Protein AF-A0AAD0AKC7-F1 (afdb_monomer)

Structure (mmCIF, N/CA/C/O backbone):
data_AF-A0AAD0AKC7-F1
#
_entry.id   AF-A0AAD0AKC7-F1
#
loop_
_atom_site.group_PDB
_atom_site.id
_atom_site.type_symbol
_atom_site.label_atom_id
_atom_site.label_alt_id
_atom_site.label_comp_id
_atom_site.label_asym_id
_atom_site.label_entity_id
_atom_site.label_seq_id
_atom_site.pdbx_PDB_ins_code
_atom_site.Cartn_x
_atom_site.Cartn_y
_atom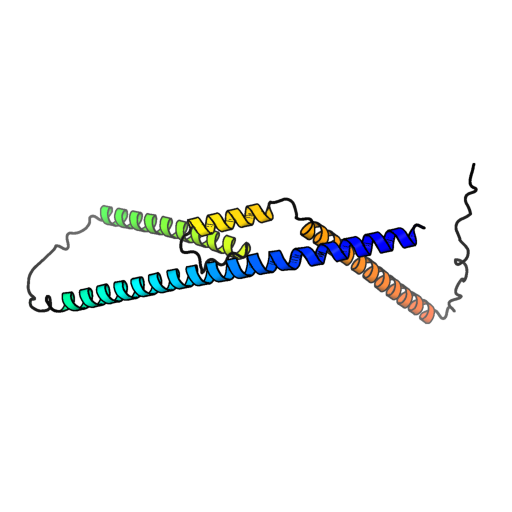_site.Cartn_z
_atom_site.occupancy
_atom_site.B_iso_or_equiv
_atom_site.auth_seq_id
_atom_site.auth_comp_id
_atom_site.auth_asym_id
_atom_site.auth_atom_id
_atom_site.pdbx_PDB_model_num
ATOM 1 N N . MET A 1 1 ? 22.760 -47.550 -2.625 1.00 59.31 1 MET A N 1
ATOM 2 C CA . MET A 1 1 ? 22.178 -47.334 -1.276 1.00 59.31 1 MET A CA 1
ATOM 3 C C . MET A 1 1 ? 21.522 -45.960 -1.074 1.00 59.31 1 MET A C 1
ATOM 5 O O . MET A 1 1 ? 20.453 -45.912 -0.486 1.00 59.31 1 MET A O 1
ATOM 9 N N . LYS A 1 2 ? 22.065 -44.848 -1.605 1.00 59.50 2 LYS A N 1
ATOM 10 C CA . LYS A 1 2 ? 21.498 -43.489 -1.407 1.00 59.50 2 LYS A CA 1
ATOM 11 C C . LYS A 1 2 ? 20.044 -43.293 -1.886 1.00 59.50 2 LYS A C 1
ATOM 13 O O . LYS A 1 2 ? 19.334 -42.472 -1.322 1.00 59.50 2 LYS A O 1
ATOM 18 N N . LYS A 1 3 ? 19.596 -44.032 -2.910 1.00 64.56 3 LYS A N 1
ATOM 19 C CA . LYS A 1 3 ? 18.218 -43.945 -3.434 1.00 64.56 3 LYS A CA 1
ATOM 20 C C . LYS A 1 3 ? 17.195 -44.611 -2.502 1.00 64.56 3 LYS A C 1
ATOM 22 O O . LYS A 1 3 ? 16.162 -44.014 -2.245 1.00 64.56 3 LYS A O 1
ATOM 27 N N . PHE A 1 4 ? 17.540 -45.761 -1.917 1.00 73.38 4 PHE A N 1
ATOM 28 C CA . PHE A 1 4 ? 16.682 -46.489 -0.974 1.00 73.38 4 PHE A CA 1
ATOM 29 C C . PHE A 1 4 ? 16.468 -45.731 0.341 1.00 73.38 4 PHE A C 1
ATOM 31 O O . PHE A 1 4 ? 15.348 -45.680 0.844 1.00 73.38 4 PHE A O 1
ATOM 38 N N . LEU A 1 5 ? 17.514 -45.073 0.853 1.00 76.50 5 LEU A N 1
ATOM 39 C CA . LEU A 1 5 ? 17.413 -44.276 2.077 1.00 76.50 5 LEU A CA 1
ATOM 40 C C . LEU A 1 5 ? 16.488 -43.061 1.899 1.00 76.50 5 LEU A C 1
ATOM 42 O O . LEU A 1 5 ? 15.712 -42.753 2.796 1.00 76.50 5 LEU A O 1
ATOM 46 N N . LYS A 1 6 ? 16.514 -42.412 0.724 1.00 70.88 6 LYS A N 1
ATOM 47 C CA . LYS A 1 6 ? 15.622 -41.284 0.407 1.00 70.88 6 LYS A CA 1
ATOM 48 C C . LYS A 1 6 ? 14.154 -41.705 0.349 1.00 70.88 6 LYS A C 1
ATOM 50 O O . LYS A 1 6 ? 13.310 -41.002 0.889 1.00 70.88 6 LYS A O 1
ATOM 55 N N . THR A 1 7 ? 13.853 -42.857 -0.247 1.00 79.19 7 THR A N 1
ATOM 56 C CA . THR A 1 7 ? 12.484 -43.400 -0.277 1.00 79.19 7 THR A CA 1
ATOM 57 C C . THR A 1 7 ? 11.967 -43.782 1.108 1.00 79.19 7 THR A C 1
ATOM 59 O O . THR A 1 7 ? 10.808 -43.519 1.397 1.00 79.19 7 THR A O 1
ATOM 62 N N . ILE A 1 8 ? 12.809 -44.337 1.988 1.00 81.62 8 ILE A N 1
ATOM 63 C CA . ILE A 1 8 ? 12.403 -44.688 3.361 1.00 81.62 8 ILE A CA 1
ATOM 64 C C . ILE A 1 8 ? 12.146 -43.429 4.197 1.00 81.62 8 ILE A C 1
ATOM 66 O O . ILE A 1 8 ? 11.151 -43.361 4.912 1.00 81.62 8 ILE A O 1
ATOM 70 N N . LEU A 1 9 ? 12.998 -42.407 4.067 1.00 77.50 9 LEU A N 1
ATOM 71 C CA . LEU A 1 9 ? 12.796 -41.121 4.741 1.00 77.50 9 LEU A CA 1
ATOM 72 C C . LEU A 1 9 ? 11.516 -40.422 4.268 1.00 77.50 9 LEU A C 1
ATOM 74 O O . LEU A 1 9 ? 10.784 -39.870 5.084 1.00 77.50 9 LEU A O 1
ATOM 78 N N . PHE A 1 10 ? 11.222 -40.494 2.968 1.00 76.50 10 PHE A N 1
ATOM 79 C CA . PHE A 1 10 ? 9.992 -39.948 2.402 1.00 76.50 10 PHE A CA 1
ATOM 80 C C . PHE A 1 10 ? 8.745 -40.690 2.902 1.00 76.50 10 PHE A C 1
ATOM 82 O O . PHE A 1 10 ? 7.768 -40.052 3.280 1.00 76.50 10 PHE A O 1
ATO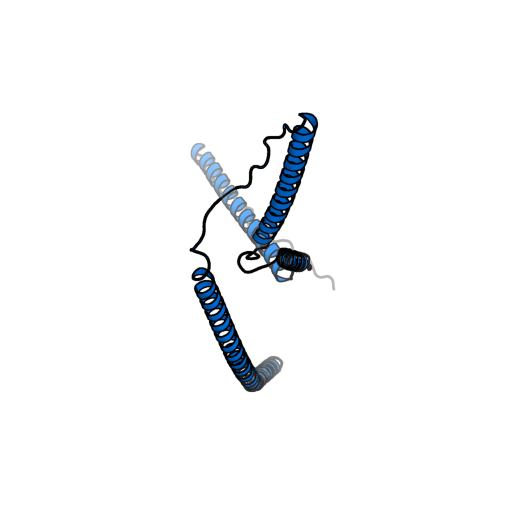M 89 N N . LEU A 1 11 ? 8.793 -42.025 2.991 1.00 78.00 11 LEU A N 1
ATOM 90 C CA . LEU A 1 11 ? 7.691 -42.819 3.544 1.00 78.00 11 LEU A CA 1
ATOM 91 C C . LEU A 1 11 ? 7.450 -42.511 5.030 1.00 78.00 11 LEU A C 1
ATOM 93 O O . LEU A 1 11 ? 6.304 -42.367 5.443 1.00 78.00 11 LEU A O 1
ATOM 97 N N . CYS A 1 12 ? 8.528 -42.361 5.808 1.00 71.06 12 CYS A N 1
ATOM 98 C CA . CYS A 1 12 ? 8.462 -42.033 7.232 1.00 71.06 12 CYS A CA 1
ATOM 99 C C . CYS A 1 12 ? 7.826 -40.649 7.463 1.00 71.06 12 CYS A C 1
ATOM 101 O O . CYS A 1 12 ? 6.945 -40.501 8.309 1.00 71.06 12 CYS A O 1
ATOM 103 N N . ALA A 1 13 ? 8.196 -39.658 6.644 1.00 71.88 13 ALA A N 1
ATOM 104 C CA . ALA A 1 13 ? 7.614 -38.318 6.695 1.00 71.88 13 ALA A CA 1
ATOM 105 C C . ALA A 1 13 ? 6.113 -38.308 6.350 1.00 71.88 13 ALA A C 1
ATOM 107 O O . ALA A 1 13 ? 5.344 -37.605 7.000 1.00 71.88 13 ALA A O 1
ATOM 108 N N . LEU A 1 14 ? 5.677 -39.117 5.378 1.00 64.06 14 LEU A N 1
ATOM 109 C CA . LEU A 1 14 ? 4.256 -39.235 5.034 1.00 64.06 14 LEU A CA 1
ATOM 110 C C . LEU A 1 14 ? 3.445 -39.934 6.135 1.00 64.06 14 LEU A C 1
ATOM 112 O O . LEU A 1 14 ? 2.332 -39.504 6.429 1.00 64.06 14 LEU A O 1
ATOM 116 N N . SER A 1 15 ? 4.004 -40.949 6.803 1.00 61.19 15 SER A N 1
ATOM 117 C CA . SER A 1 15 ? 3.334 -41.588 7.947 1.00 61.19 15 SER A CA 1
ATOM 118 C C . SER A 1 15 ? 3.181 -40.665 9.161 1.00 61.19 15 SER A C 1
ATOM 120 O O . SER A 1 15 ? 2.240 -40.835 9.931 1.00 61.19 15 SER A O 1
ATOM 122 N N . SER A 1 16 ? 4.048 -39.658 9.326 1.00 58.81 16 SER A N 1
ATOM 123 C CA . SER A 1 16 ? 3.916 -38.673 10.410 1.00 58.81 16 SER A CA 1
ATOM 124 C C . SER A 1 16 ? 2.786 -37.661 10.188 1.00 58.81 16 SER A C 1
ATOM 126 O O . SER A 1 16 ? 2.298 -37.094 11.160 1.00 58.81 16 SER A O 1
ATOM 128 N N . ILE A 1 17 ? 2.341 -37.443 8.944 1.00 58.78 17 ILE A N 1
ATOM 129 C CA . ILE A 1 17 ? 1.244 -36.507 8.634 1.00 58.78 17 ILE A CA 1
ATOM 130 C C . ILE A 1 17 ? -0.120 -37.117 9.003 1.00 58.78 17 ILE A C 1
ATOM 132 O O . ILE A 1 17 ? -0.981 -36.411 9.519 1.00 58.78 17 ILE A O 1
ATOM 136 N N . ALA A 1 18 ? -0.288 -38.435 8.851 1.00 55.06 18 ALA A N 1
ATOM 137 C CA . ALA A 1 18 ? -1.539 -39.133 9.169 1.00 55.06 18 ALA A CA 1
ATOM 138 C C . ALA A 1 18 ? -1.893 -39.143 10.673 1.00 55.06 18 ALA A C 1
ATOM 140 O O . ALA A 1 18 ? -3.051 -39.328 11.029 1.00 55.06 18 ALA A O 1
ATOM 141 N N . TYR A 1 19 ? -0.925 -38.917 11.571 1.00 50.91 19 TYR A N 1
ATOM 142 C CA . TYR A 1 19 ? -1.172 -38.871 13.022 1.00 50.91 19 TYR A CA 1
ATOM 143 C C . TYR A 1 19 ? -1.601 -37.476 13.526 1.00 50.91 19 TYR A C 1
ATOM 145 O O . TYR A 1 19 ? -1.949 -37.318 14.692 1.00 50.91 19 TYR A O 1
ATOM 153 N N . ALA A 1 20 ? -1.593 -36.453 12.663 1.00 54.28 20 ALA A N 1
ATOM 154 C CA . ALA A 1 20 ? -2.005 -35.089 13.014 1.00 54.28 20 ALA A CA 1
ATOM 155 C C . ALA A 1 20 ? -3.474 -34.774 12.655 1.00 54.28 20 ALA A C 1
ATOM 157 O O . ALA A 1 20 ? -3.990 -33.725 13.042 1.00 54.28 20 ALA A O 1
ATOM 158 N N . GLU A 1 21 ? -4.154 -35.658 11.918 1.00 50.78 21 GLU A N 1
ATOM 159 C CA . GLU A 1 21 ? -5.514 -35.420 11.413 1.00 50.78 21 GLU A CA 1
ATOM 160 C C . GLU A 1 21 ? -6.598 -35.603 12.494 1.00 50.78 21 GLU A C 1
ATOM 162 O O . GLU A 1 21 ? -7.555 -34.825 12.538 1.00 50.78 21 GLU A O 1
ATOM 167 N N . ASP A 1 22 ? -6.424 -36.548 13.426 1.00 54.56 22 ASP A N 1
ATOM 168 C CA . ASP A 1 22 ? -7.398 -36.794 14.504 1.00 54.56 22 ASP A CA 1
ATOM 169 C C . ASP A 1 22 ? -7.444 -35.652 15.536 1.00 54.56 22 ASP A C 1
ATOM 171 O O . ASP A 1 22 ? -8.524 -35.206 15.944 1.00 54.56 22 ASP A O 1
ATOM 175 N N . ASP A 1 23 ? -6.284 -35.104 15.906 1.00 60.91 23 ASP A N 1
ATOM 176 C CA . ASP A 1 23 ? -6.195 -33.983 16.852 1.00 60.91 23 ASP A CA 1
ATOM 177 C C . ASP A 1 23 ? -6.760 -32.684 16.243 1.00 60.91 23 ASP A C 1
ATOM 179 O O . ASP A 1 23 ? -7.403 -31.877 16.926 1.00 60.91 23 ASP A O 1
ATOM 183 N N . ALA A 1 24 ? -6.614 -32.503 14.926 1.00 62.66 24 ALA A N 1
ATOM 184 C CA . ALA A 1 24 ? -7.174 -31.360 14.210 1.00 62.66 24 ALA A CA 1
ATOM 185 C C . ALA A 1 24 ? -8.713 -31.365 14.217 1.00 62.66 24 ALA A C 1
ATOM 187 O O . ALA A 1 24 ? -9.338 -30.317 14.423 1.00 62.66 24 ALA A O 1
ATOM 188 N N . MET A 1 25 ? -9.344 -32.534 14.054 1.00 71.44 25 MET A N 1
ATOM 189 C CA . MET A 1 25 ? -10.805 -32.658 14.095 1.00 71.44 25 MET A CA 1
ATOM 190 C C . MET A 1 25 ? -11.383 -32.404 15.494 1.00 71.44 25 MET A C 1
ATOM 192 O O . MET A 1 25 ? -12.430 -31.758 15.622 1.00 71.44 25 MET A O 1
ATOM 196 N N . ALA A 1 26 ? -10.695 -32.840 16.553 1.00 74.44 26 ALA A N 1
ATOM 197 C CA . ALA A 1 26 ? -11.105 -32.575 17.932 1.00 74.44 26 ALA A CA 1
ATOM 198 C C . ALA A 1 26 ? -11.084 -31.069 18.264 1.00 74.44 26 ALA A C 1
ATOM 200 O O . ALA A 1 26 ? -12.025 -30.543 18.872 1.00 74.44 26 ALA A O 1
ATOM 201 N N . ILE A 1 27 ? -10.058 -30.348 17.801 1.00 72.75 27 ILE A N 1
ATOM 202 C CA . ILE A 1 27 ? -9.941 -28.892 17.970 1.00 72.75 27 ILE A CA 1
ATOM 203 C C . ILE A 1 27 ? -11.053 -28.158 17.204 1.00 72.75 27 ILE A C 1
ATOM 205 O O . ILE A 1 27 ? -11.678 -27.241 17.747 1.00 72.75 27 ILE A O 1
ATOM 209 N N . LEU A 1 28 ? -11.356 -28.585 15.975 1.00 72.00 28 LEU A N 1
ATOM 210 C CA . LEU A 1 28 ? -12.419 -28.010 15.143 1.00 72.00 28 LEU A CA 1
ATOM 211 C C . LEU A 1 28 ? -13.807 -28.174 15.774 1.00 72.00 28 LEU A C 1
ATOM 213 O O . LEU A 1 28 ? -14.578 -27.213 15.837 1.00 72.00 28 LEU A O 1
ATOM 217 N N . ASN A 1 29 ? -14.112 -29.362 16.298 1.00 81.19 29 ASN A N 1
ATOM 218 C CA . ASN A 1 29 ? -15.381 -29.623 16.979 1.00 81.19 29 ASN A CA 1
ATOM 219 C C . ASN A 1 29 ? -15.519 -28.811 18.274 1.00 81.19 29 ASN A C 1
ATOM 221 O O . ASN A 1 29 ? -16.583 -28.248 18.541 1.00 81.19 29 ASN A O 1
ATOM 225 N N . LYS A 1 30 ? -14.433 -28.655 19.042 1.00 87.12 30 LYS A N 1
ATOM 226 C CA . LYS A 1 30 ? -14.415 -27.793 20.231 1.00 87.12 30 LYS A CA 1
ATOM 227 C C . LYS A 1 30 ? -14.666 -26.324 19.877 1.00 87.12 30 LYS A C 1
ATOM 229 O O . LYS A 1 30 ? -15.454 -25.662 20.551 1.00 87.12 30 LYS A O 1
ATOM 234 N N . LYS A 1 31 ? -14.073 -25.831 18.785 1.00 84.69 31 LYS A N 1
ATOM 235 C CA . LYS A 1 31 ? -14.301 -24.464 18.294 1.00 84.69 31 LYS A CA 1
ATOM 236 C C . LYS A 1 31 ? -15.734 -24.240 17.822 1.00 84.69 31 LYS A C 1
ATOM 238 O O . LYS A 1 31 ? -16.313 -23.213 18.156 1.00 84.69 31 LYS A O 1
ATOM 243 N N . ARG A 1 32 ? -16.345 -25.208 17.133 1.00 86.38 32 ARG A N 1
ATOM 244 C CA . ARG A 1 32 ? -17.770 -25.140 16.758 1.00 86.38 32 ARG A CA 1
ATOM 245 C C . ARG A 1 32 ? -18.683 -25.059 17.984 1.00 86.38 32 ARG A C 1
ATOM 247 O O . ARG A 1 32 ? -19.576 -24.220 18.012 1.00 86.38 32 ARG A O 1
ATOM 254 N N . ALA A 1 33 ? -18.413 -25.852 19.022 1.00 87.44 33 ALA A N 1
ATOM 255 C CA . ALA A 1 33 ? -19.180 -25.811 20.268 1.00 87.44 33 ALA A CA 1
ATOM 256 C C . ALA A 1 33 ? -19.008 -24.487 21.042 1.00 87.44 33 ALA A C 1
ATOM 258 O O . ALA A 1 33 ? -19.955 -24.001 21.661 1.00 87.44 33 ALA A O 1
ATOM 259 N N . GLU A 1 34 ? -17.812 -23.890 21.017 1.00 84.62 34 GLU A N 1
ATOM 260 C CA . GLU A 1 34 ? -17.558 -22.557 21.585 1.00 84.62 34 GLU A CA 1
ATOM 261 C C . GLU A 1 34 ? -18.309 -21.461 20.810 1.00 84.62 34 GLU A C 1
ATOM 263 O O . GLU A 1 34 ? -18.926 -20.593 21.429 1.00 84.62 34 GLU A O 1
ATOM 268 N N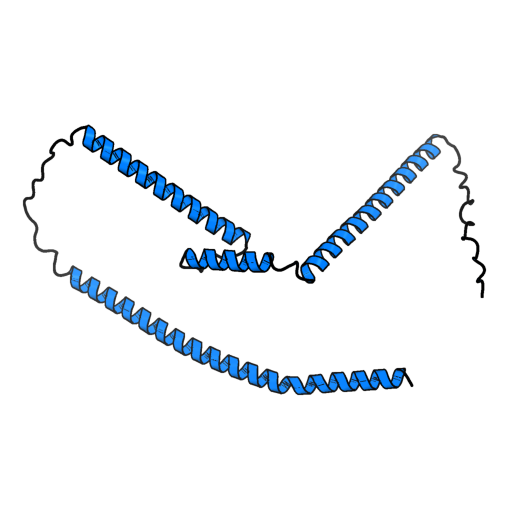 . ILE A 1 35 ? -18.322 -21.535 19.475 1.00 80.38 35 ILE A N 1
ATOM 269 C CA . ILE A 1 35 ? -19.038 -20.590 18.605 1.00 80.38 35 ILE A CA 1
ATOM 270 C C . ILE A 1 35 ? -20.552 -20.686 18.823 1.00 80.38 35 ILE A C 1
ATOM 272 O O . ILE A 1 35 ? -21.189 -19.664 19.055 1.00 80.38 35 ILE A O 1
ATOM 276 N N . GLU A 1 36 ? -21.127 -21.890 18.858 1.00 84.94 36 GLU A N 1
ATOM 277 C CA . GLU A 1 36 ? -22.567 -22.072 19.091 1.00 84.94 36 GLU A CA 1
ATOM 278 C C . GLU A 1 36 ? -22.996 -21.539 20.471 1.00 84.94 36 GLU A C 1
ATOM 280 O O . GLU A 1 36 ? -24.056 -20.924 20.624 1.00 84.94 36 GLU A O 1
ATOM 285 N N . LYS A 1 37 ? -22.155 -21.723 21.499 1.00 85.94 37 LYS A N 1
ATOM 286 C CA . LYS A 1 37 ? -22.393 -21.146 22.831 1.00 85.94 37 LYS A CA 1
ATOM 287 C C . LYS A 1 37 ? -22.311 -19.619 22.816 1.00 85.94 37 LYS A C 1
ATOM 289 O O . LYS A 1 37 ? -23.142 -18.970 23.454 1.00 85.94 37 LYS A O 1
ATOM 294 N N . ALA A 1 38 ? -21.355 -19.046 22.086 1.00 78.56 38 ALA A N 1
ATOM 295 C CA . ALA A 1 38 ? -21.214 -17.601 21.944 1.00 78.56 38 ALA A CA 1
ATOM 296 C C . ALA A 1 38 ? -22.385 -16.980 21.161 1.00 78.56 38 ALA A C 1
ATOM 298 O O . ALA A 1 38 ? -22.901 -15.939 21.562 1.00 78.56 38 ALA A O 1
ATOM 299 N N . GLU A 1 39 ? -22.867 -17.634 20.104 1.00 81.00 39 GLU A N 1
ATOM 300 C CA . GLU A 1 39 ? -24.042 -17.190 19.347 1.00 81.00 39 GLU A CA 1
ATOM 301 C C . GLU A 1 39 ? -25.322 -17.273 20.177 1.00 81.00 39 GLU A C 1
ATOM 303 O O . GLU A 1 39 ? -26.099 -16.320 20.203 1.00 81.00 39 GLU A O 1
ATOM 308 N N . LYS A 1 40 ? -25.514 -18.350 20.950 1.00 82.94 40 LYS A N 1
ATOM 309 C CA . LYS A 1 40 ? -26.640 -18.452 21.892 1.00 82.94 40 LYS A CA 1
ATOM 310 C C . LYS A 1 40 ? -26.600 -17.364 22.969 1.00 82.94 40 LYS A C 1
ATOM 312 O O . LYS A 1 40 ? -27.658 -16.888 23.376 1.00 82.94 40 LYS A O 1
ATOM 317 N N . ALA A 1 41 ? -25.416 -16.949 23.424 1.00 80.00 41 ALA A N 1
ATOM 318 C CA . ALA A 1 41 ? -25.272 -15.835 24.362 1.00 80.00 41 ALA A CA 1
ATOM 319 C C . ALA A 1 41 ? -25.576 -14.481 23.696 1.00 80.00 41 ALA A C 1
ATOM 321 O O . ALA A 1 41 ? -26.351 -13.695 24.240 1.00 80.00 41 ALA A O 1
ATOM 322 N N . LYS A 1 42 ? -25.055 -14.240 22.487 1.00 78.44 42 LYS A N 1
ATOM 323 C CA . LYS A 1 42 ? -25.346 -13.024 21.711 1.00 78.44 42 LYS A CA 1
ATOM 324 C C . LYS A 1 42 ? -26.830 -12.898 21.360 1.00 78.44 42 LYS A C 1
ATOM 326 O O . LYS A 1 42 ? -27.391 -11.819 21.502 1.00 78.44 42 LYS A O 1
ATOM 331 N N . ALA A 1 43 ? -27.492 -13.994 20.992 1.00 83.44 43 ALA A N 1
ATOM 332 C CA . ALA A 1 43 ? -28.924 -14.007 20.698 1.00 83.44 43 ALA A CA 1
ATOM 333 C C . ALA A 1 43 ? -29.787 -13.697 21.933 1.00 83.44 43 ALA A C 1
ATOM 335 O O . ALA A 1 43 ? -30.835 -13.066 21.807 1.00 83.44 43 ALA A O 1
ATOM 336 N N . LYS A 1 44 ? -29.358 -14.111 23.134 1.00 80.75 44 LYS A N 1
ATOM 337 C CA . LYS A 1 44 ? -30.037 -13.745 24.388 1.00 80.75 44 LYS A CA 1
ATOM 338 C C . LYS A 1 44 ? -29.866 -12.261 24.714 1.00 80.75 44 LYS A C 1
ATOM 340 O O . LYS A 1 44 ? -30.848 -11.618 25.060 1.00 80.75 44 LYS A O 1
ATOM 345 N N . LEU A 1 45 ? -28.662 -11.715 24.534 1.00 74.19 45 LEU A N 1
ATOM 346 C CA . LEU A 1 45 ? -28.392 -10.290 24.754 1.00 74.19 45 LEU A CA 1
ATOM 347 C C . LEU A 1 45 ? -29.125 -9.393 23.747 1.00 74.19 45 LEU A C 1
ATOM 349 O O . LEU A 1 45 ? -29.650 -8.356 24.132 1.00 74.19 45 LEU A O 1
ATOM 353 N N . ALA A 1 46 ? -29.224 -9.812 22.482 1.00 77.44 46 ALA A N 1
ATOM 354 C CA . ALA A 1 46 ? -29.989 -9.091 21.467 1.00 77.44 46 ALA A CA 1
ATOM 355 C C . ALA A 1 46 ? -31.491 -9.050 21.801 1.00 77.44 46 ALA A C 1
ATOM 357 O O . ALA A 1 46 ? -32.104 -7.990 21.721 1.00 77.44 46 ALA A O 1
ATOM 358 N N . LYS A 1 47 ? -32.066 -10.173 22.257 1.00 80.00 47 LYS A N 1
ATOM 359 C CA . LYS A 1 47 ? -33.466 -10.222 22.711 1.00 80.00 47 LYS A CA 1
ATOM 360 C C . LYS A 1 47 ? -33.717 -9.352 23.943 1.00 80.00 47 LYS A C 1
ATOM 362 O O . LYS A 1 47 ? -34.754 -8.706 24.025 1.00 80.00 47 LYS A O 1
ATOM 367 N N . GLU A 1 48 ? -32.775 -9.308 24.884 1.00 77.75 48 GLU A N 1
ATOM 368 C CA . GLU A 1 48 ? -32.891 -8.452 26.071 1.00 77.75 48 GLU A CA 1
ATOM 369 C C . GLU A 1 48 ? -32.772 -6.957 25.718 1.00 77.75 48 GLU A C 1
ATOM 371 O O . GLU A 1 48 ? -33.480 -6.130 26.293 1.00 77.75 48 GLU A O 1
ATOM 376 N N . ALA A 1 49 ? -31.922 -6.604 24.749 1.00 75.56 49 ALA A N 1
ATOM 377 C CA . ALA A 1 49 ? -31.797 -5.235 24.248 1.00 75.56 49 ALA A CA 1
ATOM 378 C C . ALA A 1 49 ? -33.057 -4.775 23.494 1.00 75.56 49 ALA A C 1
ATOM 380 O O . ALA A 1 49 ? -33.522 -3.657 23.704 1.00 75.56 49 ALA A O 1
ATOM 381 N N . GLU A 1 50 ? -33.649 -5.645 22.673 1.00 78.38 50 GLU A N 1
ATOM 382 C CA . GLU A 1 50 ? -34.907 -5.371 21.968 1.00 78.38 50 GLU A CA 1
ATOM 383 C C . GLU A 1 50 ? -36.086 -5.213 22.945 1.00 78.38 50 GLU A C 1
ATOM 385 O O . GLU A 1 50 ? -36.909 -4.309 22.794 1.00 78.38 50 GLU A O 1
ATOM 390 N N . GLU A 1 51 ? -36.149 -6.036 23.998 1.00 76.06 51 GLU A N 1
ATOM 391 C CA . GLU A 1 51 ? -37.185 -5.921 25.029 1.00 76.06 51 GLU A CA 1
ATOM 392 C C . GLU A 1 51 ? -37.042 -4.633 25.858 1.00 76.06 51 GLU A C 1
ATOM 394 O O . GLU A 1 51 ? -38.052 -4.004 26.179 1.00 76.06 51 GLU A O 1
ATOM 399 N N . LYS A 1 52 ? -35.811 -4.201 26.174 1.00 75.06 52 LYS A N 1
ATOM 400 C CA . LYS A 1 52 ? -35.559 -2.913 26.848 1.00 75.06 52 LYS A CA 1
ATOM 401 C C . LYS A 1 52 ? -35.943 -1.728 25.965 1.00 75.06 52 LYS A C 1
ATOM 403 O O . LYS A 1 52 ? -36.702 -0.879 26.418 1.00 75.06 52 LYS A O 1
ATOM 408 N N . ALA A 1 53 ? -35.547 -1.739 24.692 1.00 72.00 53 ALA A N 1
ATOM 409 C CA . ALA A 1 53 ? -35.929 -0.697 23.740 1.00 72.00 53 ALA A CA 1
ATOM 410 C C . ALA A 1 53 ? -37.457 -0.604 23.561 1.00 72.00 53 ALA A C 1
ATOM 412 O O . ALA A 1 53 ? -38.017 0.487 23.459 1.00 72.00 53 ALA A O 1
ATOM 413 N N . ARG A 1 54 ? -38.163 -1.743 23.580 1.00 74.38 54 ARG A N 1
ATOM 414 C CA . ARG A 1 54 ? -39.630 -1.768 23.500 1.00 74.38 54 ARG A CA 1
ATOM 415 C C . ARG A 1 54 ? -40.308 -1.239 24.770 1.00 74.38 54 ARG A C 1
ATOM 417 O O . ARG A 1 54 ? -41.327 -0.563 24.656 1.00 74.38 54 ARG A O 1
ATOM 424 N N . LYS A 1 55 ? -39.763 -1.521 25.959 1.00 73.94 55 LYS A N 1
ATOM 425 C CA . LYS A 1 55 ? -40.282 -0.991 27.237 1.00 73.94 55 LYS A CA 1
ATOM 426 C C . LYS A 1 55 ? -40.073 0.520 27.354 1.00 73.94 55 LYS A C 1
ATOM 428 O O . LYS A 1 55 ? -40.996 1.217 27.759 1.00 73.94 55 LYS A O 1
ATOM 433 N N . GLU A 1 56 ? -38.920 1.022 26.921 1.00 66.12 56 GLU A N 1
ATOM 434 C CA . GLU A 1 56 ? -38.620 2.461 26.890 1.00 66.12 56 GLU A CA 1
ATOM 435 C C . GLU A 1 56 ? -39.523 3.212 25.894 1.00 66.12 56 GLU A C 1
ATOM 437 O O . GLU A 1 56 ? -40.017 4.298 26.198 1.00 66.12 56 GLU A O 1
ATOM 442 N N . ALA A 1 57 ? -39.834 2.608 24.741 1.00 66.44 57 ALA A N 1
ATOM 443 C CA . ALA A 1 57 ? -40.785 3.177 23.784 1.00 66.44 57 ALA A CA 1
ATOM 444 C C . ALA A 1 57 ? -42.239 3.202 24.308 1.00 66.44 57 ALA A C 1
ATOM 446 O O . ALA A 1 57 ? -42.987 4.131 24.005 1.00 66.44 57 ALA A O 1
ATOM 447 N N . GLU A 1 58 ? -42.657 2.216 25.113 1.00 66.31 58 GLU A N 1
ATOM 448 C CA . GLU A 1 58 ? -43.992 2.207 25.735 1.00 66.31 58 GLU A CA 1
ATOM 449 C C . GLU A 1 58 ? -44.114 3.242 26.873 1.00 66.31 58 GLU A C 1
ATOM 451 O O . GLU A 1 58 ? -45.168 3.860 27.044 1.00 66.31 58 GLU A O 1
ATOM 456 N N . GLU A 1 59 ? -43.039 3.480 27.630 1.00 56.75 59 GLU A N 1
ATOM 457 C CA . GLU A 1 59 ? -42.999 4.481 28.705 1.00 56.75 59 GLU A CA 1
ATOM 458 C C . GLU A 1 59 ? -43.063 5.919 28.162 1.00 56.75 59 GLU A C 1
ATOM 460 O O . GLU A 1 59 ? -43.796 6.758 28.698 1.00 56.75 59 GLU A O 1
ATOM 465 N N . GLN A 1 60 ? -42.396 6.179 27.033 1.00 56.91 60 GLN A N 1
ATOM 466 C CA . GLN A 1 60 ? -42.492 7.456 26.316 1.00 56.91 60 GLN A CA 1
ATOM 467 C C . GLN A 1 60 ? -43.884 7.689 25.701 1.00 56.91 60 GLN A C 1
ATOM 469 O O . GLN A 1 60 ? -44.343 8.826 25.611 1.00 56.91 60 GLN A O 1
ATOM 474 N N . ALA A 1 61 ? -44.609 6.623 25.341 1.00 57.16 61 ALA A N 1
ATOM 475 C CA . ALA A 1 61 ? -45.981 6.731 24.841 1.00 57.16 61 ALA A CA 1
ATOM 476 C C . ALA A 1 61 ? -47.016 7.001 25.955 1.00 57.16 61 ALA A C 1
ATOM 478 O O . ALA A 1 61 ? -48.044 7.627 25.697 1.00 57.16 61 ALA A O 1
ATOM 479 N N . LYS A 1 62 ? -46.761 6.576 27.202 1.00 56.97 62 LYS A N 1
ATOM 480 C CA . LYS A 1 62 ? -47.644 6.865 28.354 1.00 56.97 62 LYS A CA 1
ATOM 481 C C . LYS A 1 62 ? -47.438 8.259 28.950 1.00 56.97 62 LYS A C 1
ATOM 483 O O . LYS A 1 62 ? -48.376 8.806 29.524 1.00 56.97 62 LYS A O 1
ATOM 488 N N . SER A 1 63 ? -46.257 8.852 28.789 1.00 54.12 63 SER A N 1
ATOM 489 C CA . SER A 1 63 ? -45.946 10.200 29.290 1.00 54.12 63 SER A CA 1
ATOM 490 C C . SER A 1 63 ? -46.478 11.330 28.391 1.00 54.12 63 SER A C 1
ATOM 492 O O . SER A 1 63 ? -46.693 12.432 28.882 1.00 54.12 63 SER A O 1
ATOM 494 N N . GLN A 1 64 ? -46.824 11.057 27.126 1.00 45.34 64 GLN A N 1
ATOM 495 C CA . GLN A 1 64 ? -47.449 12.038 26.217 1.00 45.34 64 GLN A CA 1
ATOM 496 C C . GLN A 1 64 ? -48.981 12.197 26.348 1.00 45.34 64 GLN A C 1
ATOM 498 O O . GLN A 1 64 ? -49.562 13.004 25.629 1.00 45.34 64 GLN A O 1
ATOM 503 N N . VAL A 1 65 ? -49.663 11.485 27.257 1.00 35.59 65 VAL A N 1
ATOM 504 C CA . VAL A 1 65 ? -51.136 11.595 27.423 1.00 35.59 65 VAL A CA 1
ATOM 505 C C . VAL A 1 65 ? -51.554 12.515 28.587 1.00 35.59 65 VAL A C 1
ATOM 507 O O . VAL A 1 65 ? -52.732 12.833 28.716 1.00 35.59 65 VAL A O 1
ATOM 510 N N . VAL A 1 66 ? -50.622 13.005 29.415 1.00 39.34 66 VAL A N 1
ATOM 511 C CA . VAL A 1 66 ? -50.963 13.830 30.600 1.00 39.34 66 VAL A CA 1
ATOM 512 C C . VAL A 1 66 ? -50.791 15.344 30.379 1.00 39.34 66 VAL A C 1
ATOM 514 O O . VAL A 1 66 ? -51.346 16.126 31.141 1.00 39.34 66 VAL A O 1
ATOM 517 N N . GLU A 1 67 ? -50.132 15.793 29.308 1.00 38.25 67 GLU A N 1
ATOM 518 C CA . GLU A 1 67 ? -49.756 17.211 29.134 1.00 38.25 67 GLU A CA 1
ATOM 519 C C . GLU A 1 67 ? -50.335 17.845 27.850 1.00 38.25 67 GLU A C 1
ATOM 521 O O . GLU A 1 67 ? -49.623 18.443 27.052 1.00 38.25 67 GLU A O 1
ATOM 526 N N . VAL A 1 68 ? -51.641 17.687 27.593 1.00 38.59 68 VAL A N 1
ATOM 527 C CA . VAL A 1 68 ? -52.346 18.398 26.489 1.00 38.59 68 VAL A CA 1
ATOM 528 C C . VAL A 1 68 ? -53.557 19.198 26.997 1.00 38.59 68 VAL A C 1
ATOM 530 O O . VAL A 1 68 ? -54.442 19.581 26.237 1.00 38.59 68 VAL A O 1
ATOM 533 N N . VAL A 1 69 ? -53.613 19.513 28.291 1.00 40.66 69 VAL A N 1
ATOM 534 C CA . VAL A 1 69 ? -54.635 20.419 28.834 1.00 40.66 69 VAL A CA 1
ATOM 535 C C . VAL A 1 69 ? -53.970 21.433 29.751 1.00 40.66 69 VAL A C 1
ATOM 537 O O . VAL A 1 69 ? -53.838 21.185 30.937 1.00 40.66 69 VAL A O 1
ATOM 540 N N . GLU A 1 70 ? -53.505 22.531 29.154 1.00 29.53 70 GLU A N 1
ATOM 541 C CA . GLU A 1 70 ? -53.622 23.922 29.634 1.00 29.53 70 GLU A CA 1
ATOM 542 C C . GLU A 1 70 ? -52.520 24.794 29.013 1.00 29.53 70 GLU A C 1
ATOM 544 O O . GLU A 1 70 ? -51.390 24.870 29.480 1.00 29.53 70 GLU A O 1
ATOM 549 N N . ALA A 1 71 ? -52.878 25.519 27.956 1.00 37.69 71 ALA A N 1
ATOM 550 C CA . ALA A 1 71 ? -52.499 26.930 27.877 1.00 37.69 71 ALA A CA 1
ATOM 551 C C . ALA A 1 71 ? -53.550 27.717 28.698 1.00 37.69 71 ALA A C 1
ATOM 553 O O . ALA A 1 71 ? -54.674 27.208 28.778 1.00 37.69 71 ALA A O 1
ATOM 554 N N . PRO A 1 72 ? -53.307 28.947 29.216 1.00 44.62 72 PRO A N 1
ATOM 555 C CA . PRO A 1 72 ? -52.375 29.946 28.673 1.00 44.62 72 PRO A CA 1
ATOM 556 C C . PRO A 1 72 ? -51.685 30.893 29.703 1.00 44.62 72 PRO A C 1
ATOM 558 O O . PRO A 1 72 ? -51.979 30.885 30.891 1.00 44.62 72 PRO A O 1
ATOM 561 N N . ALA A 1 73 ? -50.871 31.806 29.153 1.00 33.59 73 ALA A N 1
ATOM 562 C CA . ALA A 1 73 ? -50.592 33.181 29.608 1.00 33.59 73 ALA A CA 1
ATOM 563 C C . ALA A 1 73 ? -49.232 33.506 30.272 1.00 33.59 73 ALA A C 1
ATOM 565 O O . ALA A 1 73 ? -48.815 32.921 31.261 1.00 33.59 73 ALA A O 1
ATOM 566 N N . GLU A 1 74 ? -48.633 34.559 29.696 1.00 39.69 74 GLU A N 1
ATOM 567 C CA . GLU A 1 74 ? -47.681 35.526 30.265 1.00 39.69 74 GLU A CA 1
ATOM 568 C C . GLU A 1 74 ? -46.258 35.072 30.637 1.00 39.69 74 GLU A C 1
ATOM 570 O O . GLU A 1 74 ? -45.973 34.641 31.747 1.00 39.69 74 GLU A O 1
ATOM 575 N N . ALA A 1 75 ? -45.311 35.371 29.740 1.00 37.03 75 ALA A N 1
ATOM 576 C CA . ALA A 1 75 ? -43.966 35.800 30.125 1.00 37.03 75 ALA A CA 1
ATOM 577 C C . ALA A 1 75 ? -43.387 36.737 29.053 1.00 37.03 75 ALA A C 1
ATOM 579 O O . ALA A 1 75 ? -42.819 36.324 28.044 1.00 37.03 75 ALA A O 1
ATOM 580 N N . VAL A 1 76 ? -43.577 38.031 29.290 1.00 42.50 76 VAL A N 1
ATOM 581 C CA . VAL A 1 76 ? -42.815 39.125 28.690 1.00 42.50 76 VAL A CA 1
ATOM 582 C C . VAL A 1 76 ? -41.357 38.973 29.137 1.00 42.50 76 VAL A C 1
ATOM 584 O O . VAL A 1 76 ? -41.099 39.031 30.335 1.00 42.50 76 VAL A O 1
ATOM 587 N N . VAL A 1 77 ? -40.399 38.831 28.215 1.00 37.66 77 VAL A N 1
ATOM 588 C CA . VAL A 1 77 ? -38.985 39.129 28.506 1.00 37.66 77 VAL A CA 1
ATOM 589 C C . VAL A 1 77 ? -38.424 40.007 27.394 1.00 37.66 77 VAL A C 1
ATOM 591 O O . VAL A 1 77 ? -38.164 39.570 26.278 1.00 37.66 77 VAL A O 1
ATOM 594 N N . ALA A 1 78 ? -38.351 41.282 27.761 1.00 40.28 78 ALA A N 1
ATOM 595 C CA . ALA A 1 78 ? -37.549 42.377 27.247 1.00 40.28 78 ALA A CA 1
ATOM 596 C C . ALA A 1 78 ? -36.652 42.099 26.026 1.00 40.28 78 ALA A C 1
ATOM 598 O O . ALA A 1 78 ? -35.615 41.445 26.101 1.00 40.28 78 ALA A O 1
ATOM 599 N N . THR A 1 79 ? -36.980 42.784 24.933 1.00 43.19 79 THR A N 1
ATOM 600 C CA . THR A 1 79 ? -35.989 43.356 24.022 1.00 43.19 79 THR A CA 1
ATOM 601 C C . THR A 1 79 ? -35.212 44.443 24.776 1.00 43.19 79 THR A C 1
ATOM 603 O O . THR A 1 79 ? -35.539 45.626 24.672 1.00 43.19 79 THR A O 1
ATOM 606 N N . GLU A 1 80 ? -34.241 44.057 25.599 1.00 49.59 80 GLU A N 1
ATOM 607 C CA . GLU A 1 80 ? -33.276 44.993 26.176 1.00 49.59 80 GLU A CA 1
ATOM 608 C C . GLU A 1 80 ? -32.048 45.002 25.263 1.00 49.59 80 GLU A C 1
ATOM 610 O O . GLU A 1 80 ? -31.424 43.975 25.013 1.00 49.59 80 GLU A O 1
ATOM 615 N N . SER A 1 81 ? -31.796 46.161 24.664 1.00 51.41 81 SER A N 1
ATOM 616 C CA . SER A 1 81 ? -30.689 46.453 23.758 1.00 51.41 81 SER A CA 1
ATOM 617 C C . SER A 1 81 ? -29.365 45.876 24.263 1.00 51.41 81 SER A C 1
ATOM 619 O O . SER A 1 81 ? -28.819 46.379 25.247 1.00 51.41 81 SER A O 1
ATOM 621 N N . LEU A 1 82 ? -28.824 44.867 23.577 1.00 54.28 82 LEU A N 1
ATOM 622 C CA . LEU A 1 82 ? -27.424 44.493 23.750 1.00 54.28 82 LEU A CA 1
ATOM 623 C C . LEU A 1 82 ? -26.566 45.712 23.383 1.00 54.28 82 LEU A C 1
ATOM 625 O O . LEU A 1 82 ? -26.806 46.383 22.377 1.00 54.28 82 LEU A O 1
ATOM 629 N N . ASN A 1 83 ? -25.590 46.042 24.227 1.00 69.38 83 ASN A N 1
ATOM 630 C CA . ASN A 1 83 ? -24.599 47.060 23.905 1.00 69.38 83 ASN A CA 1
ATOM 631 C C . ASN A 1 83 ? -23.832 46.573 22.654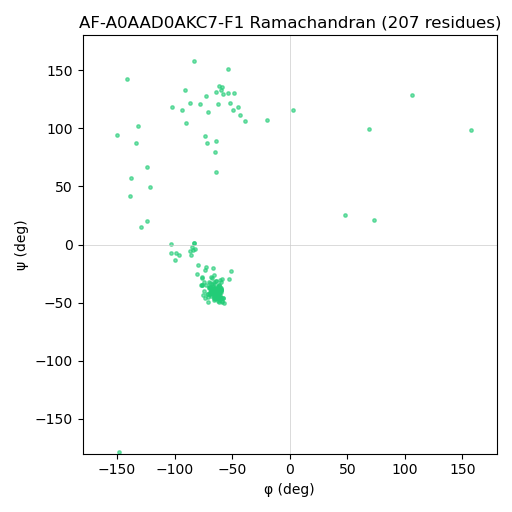 1.00 69.38 83 ASN A C 1
ATOM 633 O O . ASN A 1 83 ? -23.467 45.397 22.614 1.00 69.38 83 ASN A O 1
ATOM 637 N N . PRO A 1 84 ? -23.550 47.409 21.636 1.00 71.00 84 PRO A N 1
ATOM 638 C CA . PRO A 1 84 ? -22.814 46.998 20.428 1.00 71.00 84 PRO A CA 1
ATOM 639 C C . PRO A 1 84 ? -21.483 46.279 20.703 1.00 71.00 84 PRO A C 1
ATOM 641 O O . PRO A 1 84 ? -20.989 45.541 19.854 1.00 71.00 84 PRO A O 1
ATOM 644 N N . GLN A 1 85 ? -20.902 46.490 21.882 1.00 73.31 85 GLN A N 1
ATOM 645 C CA . GLN A 1 85 ? -19.704 45.804 22.344 1.00 73.31 85 GLN A CA 1
ATOM 646 C C . GLN A 1 85 ? -19.973 44.329 22.706 1.00 73.31 85 GLN A C 1
ATOM 648 O O . GLN A 1 85 ? -19.235 43.449 22.270 1.00 73.31 85 GLN A O 1
ATOM 653 N N . ASP A 1 86 ? -21.084 44.045 23.389 1.00 78.62 86 ASP A N 1
ATOM 654 C CA . ASP A 1 86 ? -21.475 42.688 23.788 1.00 78.62 86 ASP A CA 1
ATOM 655 C C . ASP A 1 86 ? -21.907 41.844 22.571 1.00 78.62 86 ASP A C 1
ATOM 657 O O . ASP A 1 86 ? -21.647 40.642 22.509 1.00 78.62 86 ASP A O 1
ATOM 661 N N . GLU A 1 87 ? -22.508 42.468 21.547 1.00 75.88 87 GLU A N 1
ATOM 662 C CA . GLU A 1 87 ? -22.832 41.796 20.276 1.00 75.88 87 GLU A CA 1
ATOM 663 C C . GLU A 1 87 ? -21.577 41.394 19.483 1.00 75.88 87 GLU A C 1
ATOM 665 O O . GLU A 1 87 ? -21.535 40.323 18.867 1.00 75.88 87 GLU A O 1
ATOM 670 N N . GLN A 1 88 ? -20.539 42.237 19.494 1.00 79.00 88 GLN A N 1
ATOM 671 C CA . GLN A 1 88 ? -19.261 41.946 18.838 1.00 79.00 88 GLN A CA 1
ATOM 672 C C . GLN A 1 88 ? -18.501 40.828 19.552 1.00 79.00 88 GLN A C 1
ATOM 674 O O . GLN A 1 88 ? -18.009 39.913 18.889 1.00 79.00 88 GLN A O 1
ATOM 679 N N . GLU A 1 89 ? -18.470 40.848 20.885 1.00 81.12 89 GLU A N 1
ATOM 680 C CA . GLU A 1 89 ? -17.877 39.774 21.686 1.00 81.12 89 GLU A CA 1
ATOM 681 C C . GLU A 1 89 ? -18.608 38.440 21.460 1.00 81.12 89 GLU A C 1
ATOM 683 O O . GLU A 1 89 ? -17.970 37.405 21.249 1.00 81.12 89 GLU A O 1
ATOM 688 N N . ALA A 1 90 ? -19.943 38.449 21.383 1.00 82.31 90 ALA A N 1
ATOM 689 C CA . ALA A 1 90 ? -20.721 37.257 21.050 1.00 82.31 90 ALA A CA 1
ATOM 690 C C . ALA A 1 90 ? -20.397 36.711 19.643 1.00 82.31 90 ALA A C 1
ATOM 692 O O . ALA A 1 90 ? -20.265 35.496 19.463 1.00 82.31 90 ALA A O 1
ATOM 693 N N . MET A 1 91 ? -20.212 37.582 18.643 1.00 84.69 91 MET A N 1
ATOM 694 C CA . MET A 1 91 ? -19.795 37.170 17.296 1.00 84.69 91 MET A CA 1
ATOM 695 C C . MET A 1 91 ? -18.376 36.589 17.265 1.00 84.69 91 MET A C 1
ATOM 697 O O . MET A 1 91 ? -18.146 35.587 16.583 1.00 84.69 91 MET A O 1
ATOM 701 N N . GLU A 1 92 ? -17.431 37.169 18.006 1.00 86.88 92 GLU A N 1
ATOM 702 C CA . GLU A 1 92 ? -16.058 36.663 18.094 1.00 86.88 92 GLU A CA 1
ATOM 703 C C . GLU A 1 92 ? -16.006 35.284 18.769 1.00 86.88 92 GLU A C 1
ATOM 705 O O . GLU A 1 92 ? -15.305 34.382 18.298 1.00 86.88 92 GLU A O 1
ATOM 710 N N . ILE A 1 93 ? -16.817 35.071 19.808 1.00 90.88 93 ILE A N 1
ATOM 711 C CA . ILE A 1 93 ? -16.967 33.766 20.463 1.00 90.88 93 ILE A CA 1
ATOM 712 C C . ILE A 1 93 ? -17.526 32.728 19.481 1.00 90.88 93 ILE A C 1
ATOM 714 O O . ILE A 1 93 ? -16.979 31.626 19.372 1.00 90.88 93 ILE A O 1
ATOM 718 N N . LEU A 1 94 ? -18.567 33.074 18.716 1.00 86.50 94 LEU A N 1
ATOM 719 C CA . LEU A 1 94 ? -19.150 32.183 17.708 1.00 86.50 94 LEU A CA 1
ATOM 720 C C . LEU A 1 94 ? -18.164 31.849 16.581 1.00 86.50 94 LEU A C 1
ATOM 722 O O . LEU A 1 94 ? -18.092 30.694 16.150 1.00 86.50 94 LEU A O 1
ATOM 726 N N . ASP A 1 95 ? -17.379 32.820 16.111 1.00 90.56 95 ASP A N 1
ATOM 727 C CA . ASP A 1 95 ? -16.355 32.574 15.091 1.00 90.56 95 ASP A CA 1
ATOM 728 C C . ASP A 1 95 ? -15.194 31.733 15.649 1.00 90.56 95 ASP A C 1
ATOM 730 O O . ASP A 1 95 ? -14.688 30.828 14.979 1.00 90.56 95 ASP A O 1
ATOM 734 N N . GLY A 1 96 ? -14.827 31.944 16.915 1.00 93.38 96 GLY A N 1
ATOM 735 C CA . GLY A 1 96 ? -13.887 31.103 17.651 1.00 93.38 96 GLY A CA 1
ATOM 736 C C . GLY A 1 96 ? -14.358 29.650 17.755 1.00 93.38 96 GLY A C 1
ATOM 737 O O . GLY A 1 96 ? -13.587 28.729 17.470 1.00 93.38 96 GLY A O 1
ATOM 738 N N . MET A 1 97 ? -15.630 29.428 18.091 1.00 92.31 97 MET A N 1
ATOM 739 C CA . MET A 1 97 ? -16.241 28.094 18.114 1.00 92.31 97 MET A CA 1
ATOM 740 C C . MET A 1 97 ? -16.272 27.471 16.717 1.00 92.31 97 MET A C 1
ATOM 742 O O . MET A 1 97 ? -15.838 26.335 16.540 1.00 92.31 97 MET A O 1
ATOM 746 N N . ARG A 1 98 ? -16.682 28.229 15.695 1.00 88.44 98 ARG A N 1
ATOM 747 C CA . ARG A 1 98 ? -16.692 27.771 14.299 1.00 88.44 98 ARG A CA 1
ATOM 748 C C . ARG A 1 98 ? -15.294 27.381 13.817 1.00 88.44 98 ARG A C 1
ATOM 750 O O . ARG A 1 98 ? -15.148 26.398 13.094 1.00 88.44 98 ARG A O 1
ATOM 757 N N . LYS A 1 99 ? -14.257 28.124 14.213 1.00 91.69 99 LYS A N 1
ATOM 758 C CA . LYS A 1 99 ? -12.857 27.797 13.907 1.00 91.69 99 LYS A CA 1
ATOM 759 C C . LYS A 1 99 ? -12.386 26.527 14.613 1.00 91.69 99 LYS A C 1
ATOM 761 O O . LYS A 1 99 ? -11.650 25.768 13.991 1.00 91.69 99 LYS A O 1
ATOM 766 N N . LYS A 1 100 ? -12.784 26.285 15.867 1.00 91.25 100 LYS A N 1
ATOM 767 C CA . LYS A 1 100 ? -12.459 25.040 16.589 1.00 91.25 100 LYS A CA 1
ATOM 768 C C . LYS A 1 100 ? -13.142 23.831 15.949 1.00 91.25 100 LYS A C 1
ATOM 770 O O . LYS A 1 100 ? -12.448 22.890 15.591 1.00 91.25 100 LYS A O 1
ATOM 775 N N . ILE A 1 101 ? -14.439 23.936 15.656 1.00 86.31 101 ILE A N 1
ATOM 776 C CA . ILE A 1 101 ? -15.212 22.881 14.981 1.00 86.31 101 ILE A CA 1
ATOM 777 C C . ILE A 1 101 ? -14.602 22.547 13.615 1.00 86.31 101 ILE A C 1
ATOM 779 O O . ILE A 1 101 ? -14.301 21.397 13.339 1.00 86.31 101 ILE A O 1
ATOM 783 N N . LYS A 1 102 ? -14.297 23.554 12.783 1.00 84.19 102 LYS A N 1
ATOM 784 C CA . LYS A 1 102 ? -13.644 23.320 11.481 1.00 84.19 102 LYS A CA 1
ATOM 785 C C . LYS A 1 102 ? -12.277 22.639 11.596 1.00 84.19 102 LYS A C 1
ATOM 787 O O . LYS A 1 102 ? -11.883 21.931 10.673 1.00 84.19 102 LYS A O 1
ATOM 792 N N . LYS A 1 103 ? -11.522 22.899 12.667 1.00 84.50 103 LYS A N 1
ATOM 793 C CA . LYS A 1 103 ? -10.223 22.252 12.898 1.00 84.50 103 LYS A CA 1
ATOM 794 C C . LYS A 1 103 ? -10.407 20.795 13.317 1.00 84.50 103 LYS A C 1
ATOM 796 O O . LYS A 1 103 ? -9.771 19.934 12.722 1.00 84.50 103 LYS A O 1
ATOM 801 N N . GLU A 1 104 ? -11.311 20.526 14.251 1.00 81.81 104 GLU A N 1
ATOM 802 C CA . GLU A 1 104 ? -11.642 19.169 14.701 1.00 81.81 104 GLU A CA 1
ATOM 803 C C . GLU A 1 104 ? -12.245 18.325 13.561 1.00 81.81 104 GLU A C 1
ATOM 805 O O . GLU A 1 104 ? -11.814 17.196 13.328 1.00 81.81 104 GLU A O 1
ATOM 810 N N . ASP A 1 105 ? -13.143 18.890 12.750 1.00 81.81 105 ASP A N 1
ATOM 811 C CA . ASP A 1 105 ? -13.695 18.237 11.553 1.00 81.81 105 ASP A CA 1
ATOM 812 C C . ASP A 1 105 ? -12.605 17.923 10.513 1.00 81.81 105 ASP A C 1
ATOM 814 O O . ASP A 1 105 ? -12.614 16.873 9.869 1.00 81.81 105 ASP A O 1
ATOM 818 N N . ALA A 1 106 ? -11.623 18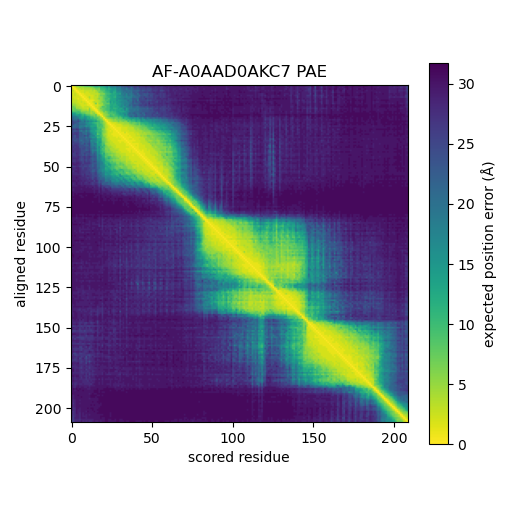.813 10.342 1.00 83.69 106 ALA A N 1
ATOM 819 C CA . ALA A 1 106 ? -10.505 18.573 9.435 1.00 83.69 106 ALA A CA 1
ATOM 820 C C . ALA A 1 106 ? -9.556 17.481 9.956 1.00 83.69 106 ALA A C 1
ATOM 822 O O . ALA A 1 106 ? -9.016 16.711 9.163 1.00 83.69 106 ALA A O 1
ATOM 823 N N . GLU A 1 107 ? -9.332 17.405 11.266 1.00 82.00 107 GLU A N 1
ATOM 824 C CA . GLU A 1 107 ? -8.507 16.367 11.891 1.00 82.00 107 GLU A CA 1
ATOM 825 C C . GLU A 1 107 ? -9.196 15.000 11.850 1.00 82.00 107 GLU A C 1
ATOM 827 O O . GLU A 1 107 ? -8.574 14.012 11.459 1.00 82.00 107 GLU A O 1
ATOM 832 N N . THR A 1 108 ? -10.500 14.941 12.121 1.00 79.06 108 THR A N 1
ATOM 833 C CA . THR A 1 108 ? -11.288 13.707 11.980 1.00 79.06 108 THR A CA 1
ATOM 834 C C . THR A 1 108 ? -11.359 13.232 10.527 1.00 79.06 108 THR A C 1
ATOM 836 O O . THR A 1 108 ? -11.206 12.036 10.270 1.00 79.06 108 THR A O 1
ATOM 839 N N . LEU A 1 109 ? -11.490 14.144 9.555 1.00 83.50 109 LEU A N 1
ATOM 840 C CA . LEU A 1 109 ? -11.397 13.815 8.128 1.00 83.50 109 LEU A CA 1
ATOM 841 C C . LEU A 1 109 ? -10.023 13.260 7.748 1.00 83.50 109 LEU A C 1
ATOM 843 O O . LEU A 1 109 ? -9.955 12.280 7.007 1.00 83.50 109 LEU A O 1
ATOM 847 N N . LYS A 1 110 ? -8.936 13.847 8.259 1.00 85.31 110 LYS A N 1
ATOM 848 C CA . LYS A 1 110 ? -7.5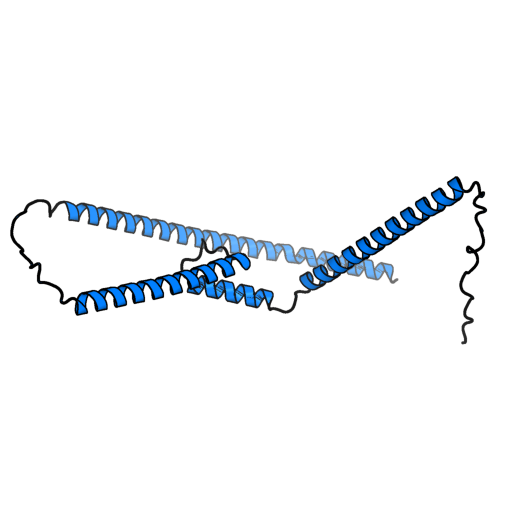75 13.341 8.022 1.00 85.31 110 LYS A CA 1
ATOM 849 C C . LYS A 1 110 ? -7.394 11.937 8.590 1.00 85.31 110 LYS A C 1
ATOM 851 O O . LYS A 1 110 ? -6.894 11.071 7.882 1.00 85.31 110 LYS A O 1
ATOM 856 N N . LEU A 1 111 ? -7.859 11.681 9.812 1.00 83.00 111 LEU A N 1
ATOM 857 C CA . LEU A 1 111 ? -7.816 10.347 10.420 1.00 83.00 111 LEU A CA 1
ATOM 858 C C . LEU A 1 111 ? -8.646 9.330 9.625 1.00 83.00 111 LEU A C 1
ATOM 860 O O . LEU A 1 111 ? -8.202 8.207 9.400 1.00 83.00 111 LEU A O 1
ATOM 864 N N . GLN A 1 112 ? -9.822 9.718 9.127 1.00 81.69 112 GLN A N 1
ATOM 865 C CA . GLN A 1 112 ? -10.626 8.850 8.263 1.00 81.69 112 GLN A CA 1
ATOM 866 C C . GLN A 1 112 ? -9.969 8.582 6.903 1.00 81.69 112 GLN A C 1
ATOM 868 O O . GLN A 1 112 ? -10.053 7.464 6.396 1.00 81.69 112 GLN A O 1
ATOM 873 N N . GLN A 1 113 ? -9.335 9.583 6.290 1.00 84.38 113 GLN A N 1
ATOM 874 C CA . GLN A 1 113 ? -8.589 9.410 5.041 1.00 84.38 113 GLN A CA 1
ATOM 875 C C . GLN A 1 113 ? -7.396 8.477 5.243 1.00 84.38 113 GLN A C 1
ATOM 877 O O . GLN A 1 113 ? -7.234 7.522 4.491 1.00 84.38 113 GLN A O 1
ATOM 882 N N . GLU A 1 114 ? -6.634 8.682 6.311 1.00 80.56 114 GLU A N 1
ATOM 883 C CA . GLU A 1 114 ? -5.502 7.838 6.679 1.00 80.56 114 GLU A CA 1
ATOM 884 C C . GLU A 1 114 ? -5.931 6.389 6.967 1.00 80.56 114 GLU A C 1
ATOM 886 O O . GLU A 1 114 ? -5.292 5.443 6.506 1.00 80.56 114 GLU A O 1
ATOM 891 N N . ALA A 1 115 ? -7.057 6.187 7.659 1.00 81.56 115 ALA A N 1
ATOM 892 C CA . ALA A 1 115 ? -7.647 4.863 7.844 1.00 81.56 115 ALA A CA 1
ATOM 893 C C . ALA A 1 115 ? -8.003 4.201 6.504 1.00 81.56 115 ALA A C 1
ATOM 895 O O . ALA A 1 115 ? -7.657 3.038 6.284 1.00 81.56 115 ALA A O 1
ATOM 896 N N . LYS A 1 116 ? -8.636 4.943 5.585 1.00 81.69 116 LYS A N 1
ATOM 897 C CA . LYS A 1 116 ? -9.002 4.450 4.247 1.00 81.69 116 LYS A CA 1
ATOM 898 C C . LYS A 1 116 ? -7.776 4.101 3.400 1.00 81.69 116 LYS A C 1
ATOM 900 O O . LYS A 1 116 ? -7.766 3.047 2.772 1.00 81.69 116 LYS A O 1
ATOM 905 N N . GLU A 1 117 ? -6.724 4.918 3.425 1.00 79.75 117 GLU A N 1
ATOM 906 C CA . GLU A 1 117 ? -5.449 4.639 2.741 1.00 79.75 117 GLU A CA 1
ATOM 907 C C . GLU A 1 117 ? -4.738 3.398 3.301 1.00 79.75 117 GLU A C 1
ATOM 909 O O . GLU A 1 117 ? -4.049 2.665 2.586 1.00 79.75 117 GLU A O 1
ATOM 914 N N . LEU A 1 118 ? -4.919 3.124 4.593 1.00 77.12 118 LEU A N 1
ATOM 915 C CA . LEU A 1 118 ? -4.429 1.911 5.242 1.00 77.12 118 LEU A CA 1
ATOM 916 C C . LEU A 1 118 ? -5.367 0.703 5.070 1.00 77.12 118 LEU A C 1
ATOM 918 O O . LEU A 1 118 ? -5.036 -0.383 5.553 1.00 77.12 118 LEU A O 1
ATOM 922 N N . GLY A 1 119 ? -6.487 0.863 4.356 1.00 74.88 119 GLY A N 1
ATOM 923 C CA . GLY A 1 119 ? -7.466 -0.192 4.085 1.00 74.88 119 GLY A CA 1
ATOM 924 C C . GLY A 1 119 ? -8.318 -0.579 5.297 1.00 74.88 119 GLY A C 1
ATOM 925 O O . GLY A 1 119 ? -8.839 -1.691 5.345 1.00 74.88 119 GLY A O 1
ATOM 926 N N . ILE A 1 120 ? -8.428 0.298 6.297 1.00 78.56 120 ILE A N 1
ATOM 927 C CA . ILE A 1 120 ? -9.273 0.102 7.477 1.00 78.56 120 ILE A CA 1
ATOM 928 C C . ILE A 1 120 ? -10.675 0.605 7.136 1.00 78.56 120 ILE A C 1
ATOM 930 O O . ILE A 1 120 ? -10.866 1.773 6.794 1.00 78.56 120 ILE A O 1
ATOM 934 N N . SER A 1 121 ? -11.667 -0.278 7.239 1.00 73.50 121 SER A N 1
ATOM 935 C CA . SER A 1 121 ? -13.067 0.123 7.132 1.00 73.50 121 SER A CA 1
ATOM 936 C C . SER A 1 121 ? -13.435 0.921 8.388 1.00 73.50 121 SER A C 1
ATOM 938 O O . SER A 1 121 ? -13.408 0.404 9.501 1.00 73.50 121 SER A O 1
ATOM 940 N N . THR A 1 122 ? -13.726 2.213 8.229 1.00 71.12 122 THR A N 1
ATOM 941 C CA . THR A 1 122 ? -14.162 3.072 9.343 1.00 71.12 122 THR A CA 1
ATOM 942 C C . THR A 1 122 ? -15.657 2.927 9.635 1.00 71.12 122 THR A C 1
ATOM 944 O O . THR A 1 122 ? -16.152 3.548 10.566 1.00 71.12 122 THR A O 1
ATOM 947 N N . SER A 1 123 ? -16.393 2.140 8.839 1.00 72.44 123 SER A N 1
ATOM 948 C CA . SER A 1 123 ? -17.846 1.939 8.961 1.00 72.44 123 SER A CA 1
ATOM 949 C C . SER A 1 123 ? -18.255 1.084 10.159 1.00 72.44 123 SER A C 1
ATOM 951 O O . SER A 1 123 ? -19.411 1.126 10.561 1.00 72.44 123 SER A O 1
ATOM 953 N N . GLU A 1 124 ? -17.329 0.309 10.718 1.00 68.62 124 GLU A N 1
ATOM 954 C CA . GLU A 1 124 ? -17.603 -0.624 11.820 1.00 68.62 124 GLU A CA 1
ATOM 955 C C . GLU A 1 124 ? -17.122 -0.095 13.178 1.00 68.62 124 GLU A C 1
ATOM 957 O O . GLU A 1 124 ? -17.407 -0.690 14.215 1.00 68.62 124 GLU A O 1
ATOM 962 N N . VAL A 1 125 ? -16.402 1.029 13.188 1.00 70.12 125 VAL A N 1
ATOM 963 C CA . VAL A 1 125 ? -15.709 1.532 14.374 1.00 70.12 125 VAL A CA 1
ATOM 964 C C . VAL A 1 125 ? -16.513 2.669 14.991 1.00 70.12 125 VAL A C 1
ATOM 966 O O . VAL A 1 125 ? -16.740 3.697 14.358 1.00 70.12 125 VAL A O 1
ATOM 969 N N . SER A 1 126 ? -16.959 2.493 16.235 1.00 64.50 126 SER A N 1
ATOM 970 C CA . SER A 1 126 ? -17.832 3.467 16.912 1.00 64.50 126 SER A CA 1
ATOM 971 C C . SER A 1 126 ? -17.071 4.622 17.580 1.00 64.50 126 SER A C 1
ATOM 973 O O . SER A 1 126 ? -17.702 5.536 18.105 1.00 64.50 126 SER A O 1
ATOM 975 N N . SER A 1 127 ? -15.730 4.607 17.584 1.00 74.88 127 SER A N 1
ATOM 976 C CA . SER A 1 127 ? -14.917 5.622 18.268 1.00 74.88 127 SER A CA 1
ATOM 977 C C . SER A 1 127 ? -13.647 6.021 17.502 1.00 74.88 127 SER A C 1
ATOM 979 O O . SER A 1 127 ? -12.966 5.182 16.912 1.00 74.88 127 SER A O 1
ATOM 981 N N . LEU A 1 128 ? -13.293 7.314 17.553 1.00 77.56 128 LEU A N 1
ATOM 982 C CA . LEU A 1 128 ? -12.063 7.855 16.944 1.00 77.56 128 LEU A CA 1
ATOM 983 C C . LEU A 1 128 ? -10.798 7.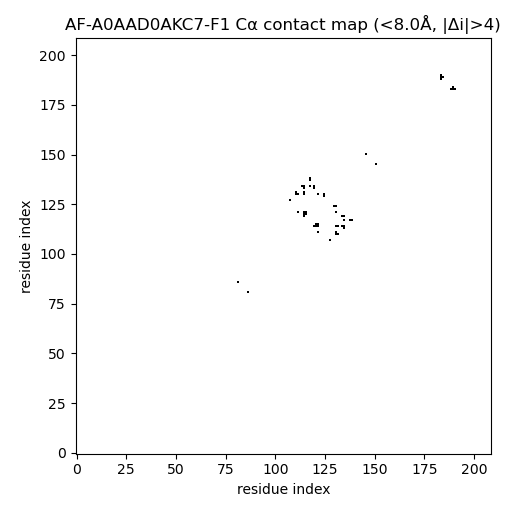201 17.518 1.00 77.56 128 LEU A C 1
ATOM 985 O O . LEU A 1 128 ? -9.865 6.905 16.778 1.00 77.56 128 LEU A O 1
ATOM 989 N N . ALA A 1 129 ? -10.801 6.908 18.820 1.00 81.31 129 ALA A N 1
ATOM 990 C CA . ALA A 1 129 ? -9.683 6.267 19.507 1.00 81.31 129 ALA A CA 1
ATOM 991 C C . ALA A 1 129 ? -9.389 4.855 18.969 1.00 81.31 129 ALA A C 1
ATOM 993 O O . ALA A 1 129 ? -8.234 4.440 18.876 1.00 81.31 129 ALA A O 1
ATOM 994 N N . GLU A 1 130 ? -10.427 4.114 18.584 1.00 78.00 130 GLU A N 1
ATOM 995 C CA . GLU A 1 130 ? -10.280 2.778 18.014 1.00 78.00 130 GLU A CA 1
ATOM 996 C C . GLU A 1 130 ? -9.805 2.845 16.551 1.00 78.00 130 GLU A C 1
ATOM 998 O O . GLU A 1 130 ? -8.941 2.061 16.158 1.00 78.00 130 GLU A O 1
ATOM 1003 N N . ILE A 1 131 ? -10.233 3.858 15.781 1.00 80.50 131 ILE A N 1
ATOM 1004 C CA . ILE A 1 131 ? -9.693 4.141 14.437 1.00 80.50 131 ILE A CA 1
ATOM 1005 C C . ILE A 1 131 ? -8.196 4.469 14.519 1.00 80.50 131 ILE A C 1
ATOM 1007 O O . ILE A 1 131 ? -7.398 3.878 13.792 1.00 80.50 131 ILE A O 1
ATOM 1011 N N . GLU A 1 132 ? -7.785 5.349 15.433 1.00 82.31 132 GLU A N 1
ATOM 1012 C CA . GLU A 1 132 ? -6.374 5.688 15.652 1.00 82.31 132 GLU A CA 1
ATOM 1013 C C . GLU A 1 132 ? -5.539 4.478 16.090 1.00 82.31 132 GLU A C 1
ATOM 1015 O O . GLU A 1 132 ? -4.411 4.291 15.623 1.00 82.31 132 GLU A O 1
ATOM 1020 N N . ALA A 1 133 ? -6.088 3.611 16.945 1.00 84.00 133 ALA A N 1
ATOM 1021 C CA . ALA A 1 133 ? -5.423 2.380 17.356 1.00 84.00 133 ALA A CA 1
ATOM 1022 C C . ALA A 1 133 ? -5.247 1.404 16.182 1.00 84.00 133 ALA A C 1
ATOM 1024 O O . ALA A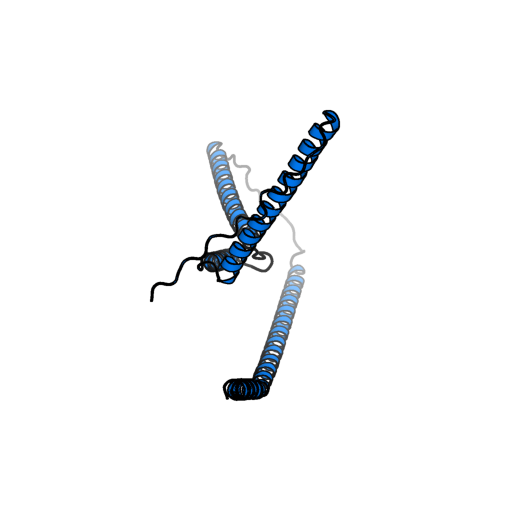 1 133 ? -4.167 0.827 16.026 1.00 84.00 133 ALA A O 1
ATOM 1025 N N . MET A 1 134 ? -6.258 1.256 15.320 1.00 80.12 134 MET A N 1
ATOM 1026 C CA . MET A 1 134 ? -6.171 0.424 14.116 1.00 80.12 134 MET A CA 1
ATOM 1027 C C . MET A 1 134 ? -5.192 1.003 13.093 1.00 80.12 134 MET A C 1
ATOM 1029 O O . MET A 1 134 ? -4.387 0.255 12.539 1.00 80.12 134 MET A O 1
ATOM 1033 N N . ILE A 1 135 ? -5.199 2.323 12.885 1.00 83.56 135 ILE A N 1
ATOM 1034 C CA . ILE A 1 135 ? -4.221 3.041 12.056 1.00 83.56 135 ILE A CA 1
ATOM 1035 C C . ILE A 1 135 ? -2.810 2.771 12.574 1.00 83.56 135 ILE A C 1
ATOM 1037 O O . ILE A 1 135 ? -1.929 2.366 11.814 1.00 83.56 135 ILE A O 1
ATOM 1041 N N . LYS A 1 136 ? -2.586 2.942 13.879 1.00 86.50 136 LYS A N 1
ATOM 1042 C CA . LYS A 1 136 ? -1.289 2.712 14.520 1.00 86.50 136 LYS A CA 1
ATOM 1043 C C . LYS A 1 136 ? -0.857 1.251 14.419 1.00 86.50 136 LYS A C 1
ATOM 1045 O O . LYS A 1 136 ? 0.311 0.992 14.141 1.00 86.50 136 LYS A O 1
ATOM 1050 N N . ALA A 1 137 ? -1.775 0.301 14.582 1.00 82.12 137 ALA A N 1
ATOM 1051 C CA . ALA A 1 137 ? -1.506 -1.124 14.422 1.00 82.12 137 ALA A CA 1
ATOM 1052 C C . ALA A 1 137 ? -1.153 -1.483 12.969 1.00 82.12 137 ALA A C 1
ATOM 1054 O O . ALA A 1 137 ? -0.158 -2.168 12.743 1.00 82.12 137 ALA A O 1
ATOM 1055 N N . LYS A 1 138 ? -1.892 -0.960 11.982 1.00 78.50 138 LYS A N 1
ATOM 1056 C CA . LYS A 1 138 ? -1.613 -1.143 10.547 1.00 78.50 138 LYS A CA 1
ATOM 1057 C C . LYS A 1 138 ? -0.308 -0.483 10.117 1.00 78.50 138 LYS A C 1
ATOM 1059 O O . LYS A 1 138 ? 0.445 -1.065 9.341 1.00 78.50 138 LYS A O 1
ATOM 1064 N N . LYS A 1 139 ? 0.003 0.707 10.635 1.00 78.56 139 LYS A N 1
ATOM 1065 C CA . LYS A 1 139 ? 1.303 1.358 10.424 1.00 78.56 139 LYS A CA 1
ATOM 1066 C C . LYS A 1 139 ? 2.435 0.566 11.065 1.00 78.56 139 LYS A C 1
ATOM 1068 O O . LYS A 1 139 ? 3.460 0.387 10.425 1.00 78.56 139 LYS A O 1
ATOM 1073 N N . ALA A 1 140 ? 2.253 0.049 12.278 1.00 73.88 140 ALA A N 1
ATOM 1074 C CA . ALA A 1 140 ? 3.235 -0.814 12.930 1.00 73.88 140 ALA A CA 1
ATOM 1075 C C . ALA A 1 140 ? 3.406 -2.157 12.200 1.00 73.88 140 ALA A C 1
ATOM 1077 O O . ALA A 1 140 ? 4.505 -2.694 12.173 1.00 73.88 140 ALA A O 1
ATOM 1078 N N . GLU A 1 141 ? 2.354 -2.687 11.572 1.00 67.25 141 GLU A N 1
ATOM 1079 C CA . GLU A 1 141 ? 2.409 -3.872 10.711 1.00 67.25 141 GLU A CA 1
ATOM 1080 C C . GLU A 1 141 ? 3.184 -3.600 9.413 1.00 67.25 141 GLU A C 1
ATOM 1082 O O . GLU A 1 141 ? 4.059 -4.387 9.070 1.00 67.25 141 GLU A O 1
ATOM 1087 N N . LYS A 1 142 ? 2.944 -2.460 8.746 1.00 64.06 142 LYS A N 1
ATOM 1088 C CA . LYS A 1 142 ? 3.720 -2.009 7.573 1.00 64.06 142 LYS A CA 1
ATOM 1089 C C . LYS A 1 142 ? 5.163 -1.606 7.916 1.00 64.06 142 LYS A C 1
ATOM 1091 O O . LYS A 1 142 ? 6.039 -1.692 7.065 1.00 64.06 142 LYS A O 1
ATOM 1096 N N . ALA A 1 143 ? 5.412 -1.148 9.143 1.00 60.84 143 ALA A N 1
ATOM 1097 C CA . ALA A 1 143 ? 6.738 -0.775 9.639 1.00 60.84 143 ALA A CA 1
ATOM 1098 C C . ALA A 1 143 ? 7.529 -1.961 10.213 1.00 60.84 143 ALA A C 1
ATOM 1100 O O . ALA A 1 143 ? 8.725 -1.818 10.478 1.00 60.84 143 ALA A O 1
ATOM 1101 N N . LYS A 1 144 ? 6.910 -3.141 10.386 1.00 56.31 144 LYS A N 1
ATOM 1102 C CA . LYS A 1 144 ? 7.687 -4.377 10.538 1.00 56.31 144 LYS A CA 1
ATOM 1103 C C . LYS A 1 144 ? 8.540 -4.522 9.275 1.00 56.31 144 LYS A C 1
ATOM 1105 O O . LYS A 1 144 ? 8.037 -4.275 8.181 1.00 56.31 144 LYS A O 1
ATOM 1110 N N . PRO A 1 145 ? 9.830 -4.868 9.406 1.00 56.50 145 PRO A N 1
ATOM 1111 C CA . PRO A 1 145 ? 10.736 -4.912 8.266 1.00 56.50 145 PRO A CA 1
ATOM 1112 C C . PRO A 1 145 ? 10.123 -5.797 7.184 1.00 56.50 145 PRO A C 1
ATOM 1114 O O . PRO A 1 145 ? 9.686 -6.898 7.522 1.00 56.50 145 PRO A O 1
ATOM 1117 N N . LYS A 1 146 ? 10.075 -5.288 5.938 1.00 60.97 146 LYS A N 1
ATOM 1118 C CA . LYS A 1 146 ? 9.563 -5.961 4.729 1.00 60.97 146 LYS A CA 1
ATOM 1119 C C . LYS A 1 146 ? 9.530 -7.467 4.933 1.00 60.97 146 LYS A C 1
ATOM 1121 O O . LYS A 1 146 ? 10.595 -8.097 5.001 1.00 60.97 146 LYS A O 1
ATOM 1126 N N . THR A 1 147 ? 8.325 -8.011 5.088 1.00 65.38 147 THR A N 1
ATOM 1127 C CA . THR A 1 147 ? 8.146 -9.460 5.202 1.00 65.38 147 THR A CA 1
ATOM 1128 C C . THR A 1 147 ? 8.825 -10.121 4.002 1.00 65.38 147 THR A C 1
ATOM 1130 O O . THR A 1 147 ? 8.954 -9.509 2.939 1.00 65.38 147 THR A O 1
ATOM 1133 N N . GLU A 1 148 ? 9.316 -11.351 4.150 1.00 67.62 148 GLU A N 1
ATOM 1134 C CA . GLU A 1 148 ? 10.017 -12.039 3.053 1.00 67.62 148 GLU A CA 1
ATOM 1135 C C . GLU A 1 148 ? 9.189 -12.055 1.758 1.00 67.62 148 GLU A C 1
ATOM 1137 O O . GLU A 1 148 ? 9.750 -11.940 0.673 1.00 67.62 148 GLU A O 1
ATOM 1142 N N . ALA A 1 149 ? 7.857 -12.063 1.881 1.00 74.62 149 ALA A N 1
ATOM 1143 C CA . ALA A 1 149 ? 6.915 -11.920 0.778 1.00 74.62 149 ALA A CA 1
ATOM 1144 C C . ALA A 1 149 ? 7.035 -10.582 0.020 1.00 74.62 149 ALA A C 1
ATOM 1146 O O . ALA A 1 149 ? 7.022 -10.576 -1.206 1.00 74.62 149 ALA A O 1
ATOM 1147 N N . GLU A 1 150 ? 7.203 -9.453 0.709 1.00 74.19 150 GLU A N 1
ATOM 1148 C CA . GLU A 1 150 ? 7.334 -8.135 0.071 1.00 74.19 150 GLU A CA 1
ATOM 1149 C C . GLU A 1 150 ? 8.717 -7.952 -0.583 1.00 74.19 150 GLU A C 1
ATOM 1151 O O . GLU A 1 150 ? 8.845 -7.326 -1.635 1.00 74.19 150 GLU A O 1
ATOM 1156 N N . LYS A 1 151 ? 9.769 -8.555 -0.007 1.00 79.19 151 LYS A N 1
ATOM 1157 C CA . LYS A 1 151 ? 11.091 -8.630 -0.658 1.00 79.19 151 LYS A CA 1
ATOM 1158 C C . LYS A 1 151 ? 11.041 -9.497 -1.914 1.00 79.19 151 LYS A C 1
ATOM 1160 O O . LYS A 1 151 ? 11.581 -9.101 -2.941 1.00 79.19 151 LYS A O 1
ATOM 1165 N N . LEU A 1 152 ? 10.357 -10.638 -1.841 1.00 80.88 152 LEU A N 1
ATOM 1166 C CA . LEU A 1 152 ? 10.122 -11.516 -2.983 1.00 80.88 152 LEU A CA 1
ATOM 1167 C C . LEU A 1 152 ? 9.329 -10.792 -4.084 1.00 80.88 152 LEU A C 1
ATOM 1169 O O . LEU A 1 152 ? 9.654 -10.926 -5.261 1.00 80.88 152 LEU A O 1
ATOM 1173 N N . GLU A 1 153 ? 8.323 -9.993 -3.717 1.00 82.19 153 GLU A N 1
ATOM 1174 C CA . GLU A 1 153 ? 7.556 -9.191 -4.673 1.00 82.19 153 GLU A CA 1
ATOM 1175 C C . GLU A 1 153 ? 8.420 -8.110 -5.339 1.00 82.19 153 GLU A C 1
ATOM 1177 O O . GLU A 1 153 ? 8.349 -7.933 -6.555 1.00 82.19 153 GLU A O 1
ATOM 1182 N N . ALA A 1 154 ? 9.284 -7.432 -4.577 1.00 84.12 154 ALA A N 1
ATOM 1183 C CA . ALA A 1 154 ? 10.232 -6.464 -5.127 1.00 84.12 154 ALA A CA 1
ATOM 1184 C C . ALA A 1 154 ? 11.217 -7.121 -6.111 1.00 84.12 154 ALA A C 1
ATOM 1186 O O . ALA A 1 154 ? 11.382 -6.627 -7.224 1.00 84.12 154 ALA A O 1
ATOM 1187 N N . THR A 1 155 ? 11.801 -8.273 -5.759 1.00 89.12 155 THR A N 1
ATOM 1188 C CA . THR A 1 155 ? 12.674 -9.037 -6.669 1.00 89.12 155 THR A CA 1
ATOM 1189 C C . THR A 1 155 ? 11.922 -9.520 -7.910 1.00 89.12 155 THR A C 1
ATOM 1191 O O . THR A 1 155 ? 12.476 -9.516 -9.007 1.00 89.12 155 THR A O 1
ATOM 1194 N N . ARG A 1 156 ? 10.645 -9.900 -7.776 1.00 89.19 156 ARG A N 1
ATOM 1195 C CA . ARG A 1 156 ? 9.800 -10.287 -8.914 1.00 89.19 156 ARG A CA 1
ATOM 1196 C C . ARG A 1 156 ? 9.548 -9.114 -9.861 1.00 89.19 156 ARG A C 1
ATOM 1198 O O . ARG A 1 156 ? 9.622 -9.312 -11.069 1.00 89.19 156 ARG A O 1
ATOM 1205 N N . LYS A 1 157 ? 9.266 -7.916 -9.341 1.00 89.69 157 LYS A N 1
ATOM 1206 C CA . LYS A 1 157 ? 9.101 -6.707 -10.167 1.00 89.69 157 LYS A CA 1
ATOM 1207 C C . LYS A 1 157 ? 10.399 -6.338 -10.878 1.00 89.69 157 LYS A C 1
ATOM 1209 O O . LYS A 1 157 ? 10.379 -6.163 -12.087 1.00 89.69 157 LYS A O 1
ATOM 1214 N N . GLU A 1 158 ? 11.525 -6.346 -10.169 1.00 89.69 158 GLU A N 1
ATOM 1215 C CA . GLU A 1 158 ? 12.839 -6.084 -10.769 1.00 89.69 158 GLU A CA 1
ATOM 1216 C C . GLU A 1 158 ? 13.183 -7.105 -11.871 1.00 89.69 158 GLU A C 1
ATOM 1218 O O . GLU A 1 158 ? 13.722 -6.751 -12.918 1.00 89.69 158 GLU A O 1
ATOM 1223 N N . ALA A 1 159 ? 12.845 -8.383 -11.674 1.00 92.62 159 ALA A N 1
ATOM 1224 C CA . ALA A 1 159 ? 13.037 -9.413 -12.692 1.00 92.62 159 ALA A CA 1
ATOM 1225 C C . ALA A 1 159 ? 12.158 -9.189 -13.936 1.00 92.62 159 ALA A C 1
ATOM 1227 O O . ALA A 1 159 ? 12.626 -9.408 -15.052 1.00 92.62 159 ALA A O 1
ATOM 1228 N N . LEU A 1 160 ? 10.913 -8.732 -13.762 1.00 93.56 160 LEU A N 1
ATOM 1229 C CA . LEU A 1 160 ? 10.022 -8.383 -14.873 1.00 93.56 160 LEU A CA 1
ATOM 1230 C C . LEU A 1 160 ? 10.507 -7.139 -15.623 1.00 93.56 160 LEU A C 1
ATOM 1232 O O . LEU A 1 160 ? 10.512 -7.138 -16.845 1.00 93.56 160 LEU A O 1
ATOM 1236 N N . GLU A 1 161 ? 10.992 -6.119 -14.916 1.00 94.06 161 GLU A N 1
ATOM 1237 C CA . GLU A 1 161 ? 11.578 -4.929 -15.543 1.00 94.06 161 GLU A CA 1
ATOM 1238 C C . GLU A 1 161 ? 12.821 -5.275 -16.371 1.00 94.06 161 GLU A C 1
ATOM 1240 O O . GLU A 1 161 ? 13.002 -4.757 -17.474 1.00 94.06 161 GLU A O 1
ATOM 1245 N N . LYS A 1 162 ? 13.665 -6.190 -15.874 1.00 94.88 162 LYS A N 1
ATOM 1246 C CA . LYS A 1 162 ? 14.805 -6.714 -16.638 1.00 94.88 162 LYS A CA 1
ATOM 1247 C C . LYS A 1 162 ? 14.342 -7.473 -17.877 1.00 94.88 162 LYS A C 1
ATOM 1249 O O . LYS A 1 162 ? 14.906 -7.262 -18.947 1.00 94.88 162 LYS A O 1
ATOM 1254 N N . LEU A 1 163 ? 13.322 -8.323 -17.755 1.00 96.00 163 LEU A N 1
ATOM 1255 C CA . LEU A 1 163 ? 12.746 -9.042 -18.892 1.00 96.00 163 LEU A CA 1
ATOM 1256 C C . LEU A 1 163 ? 12.222 -8.065 -19.957 1.00 96.00 163 LEU A C 1
ATOM 1258 O O . LEU A 1 163 ? 12.616 -8.165 -21.116 1.00 96.00 163 LEU A O 1
ATOM 1262 N N . ASP A 1 164 ? 11.437 -7.067 -19.551 1.00 96.25 164 ASP A N 1
ATOM 1263 C CA . ASP A 1 164 ? 10.912 -6.020 -20.434 1.00 96.25 164 ASP A CA 1
ATOM 1264 C C . ASP A 1 164 ? 12.030 -5.213 -21.107 1.00 96.25 164 ASP A C 1
ATOM 1266 O O . ASP A 1 164 ? 11.924 -4.851 -22.283 1.00 96.25 164 ASP A O 1
ATOM 1270 N N . PHE A 1 165 ? 13.117 -4.926 -20.385 1.00 97.19 165 PHE A N 1
ATOM 1271 C CA . PHE A 1 165 ? 14.296 -4.279 -20.952 1.00 97.19 165 PHE A CA 1
ATOM 1272 C C . PHE A 1 165 ? 14.924 -5.132 -22.058 1.00 97.19 165 PHE A C 1
ATOM 1274 O O . PHE A 1 165 ? 15.146 -4.619 -23.155 1.00 97.19 165 PHE A O 1
ATOM 1281 N N . TYR A 1 166 ? 15.160 -6.425 -21.816 1.00 96.44 166 TYR A N 1
ATOM 1282 C CA . TYR A 1 166 ? 15.712 -7.319 -22.836 1.00 96.44 166 TYR A CA 1
ATOM 1283 C C . TYR A 1 166 ? 14.786 -7.440 -24.043 1.00 96.44 166 TYR A C 1
ATOM 1285 O O . TYR A 1 166 ? 15.251 -7.336 -25.175 1.00 96.44 166 TYR A O 1
ATOM 1293 N N . GLU A 1 167 ? 13.476 -7.562 -23.835 1.00 93.62 167 GLU A N 1
ATOM 1294 C CA . GLU A 1 167 ? 12.535 -7.577 -24.952 1.00 93.62 167 GLU A CA 1
ATOM 1295 C C . GLU A 1 167 ? 12.544 -6.261 -25.739 1.00 93.62 167 GLU A C 1
ATOM 1297 O O . GLU A 1 167 ? 12.440 -6.265 -26.966 1.00 93.62 167 GLU A O 1
ATOM 1302 N N . ARG A 1 168 ? 12.669 -5.114 -25.061 1.00 96.75 168 ARG A N 1
ATOM 1303 C CA . ARG A 1 168 ? 12.772 -3.808 -25.723 1.00 96.75 168 ARG A CA 1
ATOM 1304 C C . ARG A 1 168 ? 14.045 -3.703 -26.553 1.00 96.75 168 ARG A C 1
ATOM 1306 O O . ARG A 1 168 ? 13.970 -3.216 -27.678 1.00 96.75 168 ARG A O 1
ATOM 1313 N N . VAL A 1 169 ? 15.179 -4.157 -26.020 1.00 95.75 169 VAL A N 1
ATOM 1314 C CA . VAL A 1 169 ? 16.460 -4.179 -26.738 1.00 95.75 169 VAL A CA 1
ATOM 1315 C C . VAL A 1 169 ? 16.356 -5.078 -27.964 1.00 95.75 169 VAL A C 1
ATOM 1317 O O . VAL A 1 169 ? 16.649 -4.619 -29.060 1.00 95.75 169 VAL A O 1
ATOM 1320 N N . VAL A 1 170 ? 15.838 -6.300 -27.816 1.00 94.56 170 VAL A N 1
ATOM 1321 C CA . VAL A 1 170 ? 15.637 -7.231 -28.940 1.00 94.56 170 VAL A CA 1
ATOM 1322 C C . VAL A 1 170 ? 14.732 -6.624 -30.014 1.00 94.56 170 VAL A C 1
ATOM 1324 O O . VAL A 1 170 ? 15.074 -6.649 -31.192 1.00 94.56 170 VAL A O 1
ATOM 1327 N N . ARG A 1 171 ? 13.604 -6.008 -29.633 1.00 95.12 171 ARG A N 1
ATOM 1328 C CA . ARG A 1 171 ? 12.717 -5.312 -30.586 1.00 95.12 171 ARG A CA 1
ATOM 1329 C C . ARG A 1 171 ? 13.389 -4.106 -31.249 1.00 95.12 171 ARG A C 1
ATOM 1331 O O . ARG A 1 171 ? 13.027 -3.756 -32.367 1.00 95.12 171 ARG A O 1
ATOM 1338 N N . SER A 1 172 ? 14.307 -3.431 -30.559 1.00 93.88 172 SER A N 1
ATOM 1339 C CA . SER A 1 172 ? 15.070 -2.316 -31.123 1.00 93.88 172 SER A CA 1
ATOM 1340 C C . SER A 1 172 ? 16.081 -2.804 -32.151 1.00 93.88 172 SER A C 1
ATOM 1342 O O . SER A 1 172 ? 16.075 -2.297 -33.265 1.00 93.88 172 SER A O 1
ATOM 1344 N N . VAL A 1 173 ? 16.873 -3.821 -31.805 1.00 93.25 173 VAL A N 1
ATOM 1345 C CA . VAL A 1 173 ? 17.853 -4.442 -32.708 1.00 93.25 173 VAL A CA 1
ATOM 1346 C C . VAL A 1 173 ? 17.159 -4.975 -33.957 1.00 93.25 173 VAL A C 1
ATOM 1348 O O . VAL A 1 173 ? 17.562 -4.638 -35.059 1.00 93.25 173 VAL A O 1
ATOM 1351 N N . ALA A 1 174 ? 16.037 -5.684 -33.805 1.00 90.50 174 ALA A N 1
ATOM 1352 C CA . ALA A 1 174 ? 15.271 -6.182 -34.947 1.00 90.50 174 ALA A CA 1
ATOM 1353 C C . ALA A 1 174 ? 14.748 -5.062 -35.872 1.00 90.50 174 ALA A C 1
ATOM 1355 O O . ALA A 1 174 ? 14.590 -5.274 -37.073 1.00 90.50 174 ALA A O 1
ATOM 1356 N N . ARG A 1 175 ? 14.460 -3.866 -35.337 1.00 91.56 175 ARG A N 1
ATOM 1357 C CA . ARG A 1 175 ? 14.090 -2.704 -36.162 1.00 91.56 175 ARG A CA 1
ATOM 1358 C C . ARG A 1 175 ? 15.293 -2.101 -36.869 1.00 91.56 175 ARG A C 1
ATOM 1360 O O . ARG A 1 175 ? 15.181 -1.817 -38.053 1.00 91.56 175 ARG A O 1
ATOM 1367 N N . GLU A 1 176 ? 16.421 -1.949 -36.181 1.00 87.50 176 GLU A N 1
ATOM 1368 C CA . GLU A 1 176 ? 17.647 -1.467 -36.823 1.00 87.50 176 GLU A CA 1
ATOM 1369 C C . GLU A 1 176 ? 18.113 -2.422 -37.925 1.00 87.50 176 GLU A C 1
ATOM 1371 O O . GLU A 1 176 ? 18.437 -1.969 -39.015 1.00 87.50 176 GLU A O 1
ATOM 1376 N N . GLU A 1 177 ? 18.058 -3.737 -37.704 1.00 81.88 177 GLU A N 1
ATOM 1377 C CA . GLU A 1 177 ? 18.358 -4.737 -38.734 1.00 81.88 177 GLU A CA 1
ATOM 1378 C C . GLU A 1 177 ? 17.426 -4.609 -39.948 1.00 81.88 177 GLU A C 1
ATOM 1380 O O . GLU A 1 177 ? 17.884 -4.695 -41.086 1.00 81.88 177 GLU A O 1
ATOM 1385 N N . ALA A 1 178 ? 16.132 -4.352 -39.732 1.00 87.50 178 ALA A N 1
ATOM 1386 C CA . ALA A 1 178 ? 15.177 -4.143 -40.819 1.00 87.50 178 ALA A CA 1
ATOM 1387 C C . ALA A 1 178 ? 15.426 -2.831 -41.585 1.00 87.50 178 ALA A C 1
ATOM 1389 O O . ALA A 1 178 ? 15.324 -2.809 -42.811 1.00 87.50 178 ALA A O 1
ATOM 1390 N N . GLU A 1 179 ? 15.765 -1.746 -40.887 1.00 85.38 179 GLU A N 1
ATOM 1391 C CA . GLU A 1 179 ? 16.118 -0.467 -41.508 1.00 85.38 179 GLU A CA 1
ATOM 1392 C C . GLU A 1 179 ? 17.415 -0.586 -42.314 1.00 85.38 179 GLU A C 1
ATOM 1394 O O . GLU A 1 179 ? 17.454 -0.178 -43.473 1.00 85.38 179 GLU A O 1
ATOM 1399 N N . VAL A 1 180 ? 18.448 -1.213 -41.747 1.00 83.94 180 VAL A N 1
ATOM 1400 C CA . VAL A 1 180 ? 19.728 -1.488 -42.415 1.00 83.94 180 VAL A CA 1
ATOM 1401 C C . VAL A 1 180 ? 19.522 -2.372 -43.646 1.00 83.94 180 VAL A C 1
ATOM 1403 O O . VAL A 1 180 ? 20.025 -2.049 -44.720 1.00 83.94 180 VAL A O 1
ATOM 1406 N N . ALA A 1 181 ? 18.724 -3.438 -43.538 1.00 82.50 181 ALA A N 1
ATOM 1407 C CA . ALA A 1 181 ? 18.354 -4.265 -44.685 1.00 82.50 181 ALA A CA 1
ATOM 1408 C C . ALA A 1 181 ? 17.609 -3.456 -45.762 1.00 82.50 181 ALA A C 1
ATOM 1410 O O . ALA A 1 181 ? 17.865 -3.637 -46.952 1.00 82.50 181 ALA A O 1
ATOM 1411 N N . GLY A 1 182 ? 16.733 -2.531 -45.357 1.00 83.88 182 GLY A N 1
ATOM 1412 C CA . GLY A 1 182 ? 16.058 -1.598 -46.257 1.00 83.88 182 GLY A CA 1
ATOM 1413 C C . GLY A 1 182 ? 17.024 -0.658 -46.984 1.00 83.88 182 GLY A C 1
ATOM 1414 O O . GLY A 1 182 ? 16.868 -0.439 -48.183 1.00 83.88 182 GLY A O 1
ATOM 1415 N N . TYR A 1 183 ? 18.059 -0.150 -46.306 1.00 82.25 183 TYR A N 1
ATOM 1416 C CA . TYR A 1 183 ? 19.101 0.663 -46.945 1.00 82.25 183 TYR A CA 1
ATOM 1417 C C . TYR A 1 183 ? 19.872 -0.122 -48.011 1.00 82.25 183 TYR A C 1
ATOM 1419 O O . TYR A 1 183 ? 20.028 0.373 -49.125 1.00 82.25 183 TYR A O 1
ATOM 1427 N N . TYR A 1 184 ? 20.292 -1.355 -47.714 1.00 78.12 184 TYR A N 1
ATOM 1428 C CA . TYR A 1 184 ? 20.986 -2.197 -48.695 1.00 78.12 184 TYR A CA 1
ATOM 1429 C C . TYR A 1 184 ? 20.103 -2.564 -49.893 1.00 78.12 184 TYR A C 1
ATOM 1431 O O . TYR A 1 184 ? 20.575 -2.532 -51.026 1.00 78.12 184 TYR A O 1
ATOM 1439 N N . GLN A 1 185 ? 18.808 -2.820 -49.671 1.00 75.88 185 GLN A N 1
ATOM 1440 C CA . GLN A 1 185 ? 17.845 -3.027 -50.760 1.00 75.88 185 GLN A CA 1
ATOM 1441 C C . GLN A 1 185 ? 17.705 -1.802 -51.672 1.00 75.88 185 GLN A C 1
ATOM 1443 O O . GLN A 1 185 ? 17.508 -1.959 -52.870 1.00 75.88 185 GLN A O 1
ATOM 1448 N N . ILE A 1 186 ? 17.795 -0.586 -51.127 1.00 74.50 186 ILE A N 1
ATOM 1449 C CA . ILE A 1 186 ? 17.723 0.653 -51.918 1.00 74.50 186 ILE A CA 1
ATOM 1450 C C . ILE A 1 186 ? 19.036 0.918 -52.670 1.00 74.50 186 ILE A C 1
ATOM 1452 O O . ILE A 1 186 ? 19.022 1.552 -53.724 1.00 74.50 186 ILE A O 1
ATOM 1456 N N . MET A 1 187 ? 20.168 0.456 -52.138 1.00 73.12 187 MET A N 1
ATOM 1457 C CA . MET A 1 187 ? 21.491 0.646 -52.738 1.00 73.12 187 MET A CA 1
ATOM 1458 C C . MET A 1 187 ? 21.850 -0.408 -53.802 1.00 73.12 187 MET A C 1
ATOM 1460 O O . MET A 1 187 ? 22.926 -0.293 -54.384 1.00 73.12 187 MET A O 1
ATOM 1464 N N . ASP A 1 188 ? 20.986 -1.405 -54.064 1.00 63.28 188 ASP A N 1
ATOM 1465 C CA . ASP A 1 188 ? 21.264 -2.575 -54.928 1.00 63.28 188 ASP A CA 1
ATOM 1466 C C . ASP A 1 188 ? 22.623 -3.248 -54.608 1.00 63.28 188 ASP A C 1
ATOM 1468 O O . ASP A 1 188 ? 23.248 -3.896 -55.450 1.00 63.28 188 ASP A O 1
ATOM 1472 N N . GLU A 1 189 ? 23.105 -3.094 -53.371 1.00 61.31 189 GLU A N 1
ATOM 1473 C CA . GLU A 1 189 ? 24.305 -3.760 -52.879 1.00 61.31 189 GLU A CA 1
ATOM 1474 C C . GLU A 1 189 ? 23.878 -5.096 -52.272 1.00 61.31 189 GLU A C 1
ATOM 1476 O O . GLU A 1 189 ? 23.312 -5.150 -51.178 1.00 61.31 189 GLU A O 1
ATOM 1481 N N . ASP A 1 190 ? 24.139 -6.186 -53.000 1.00 57.16 190 ASP A N 1
ATOM 1482 C CA . ASP A 1 190 ? 23.949 -7.550 -52.507 1.00 57.16 190 ASP A CA 1
ATOM 1483 C C . ASP A 1 190 ? 24.607 -7.698 -51.127 1.00 57.16 190 ASP A C 1
ATOM 1485 O O . ASP A 1 190 ? 25.834 -7.612 -50.993 1.00 57.16 190 ASP A O 1
ATOM 1489 N N . ILE A 1 191 ? 23.792 -7.956 -50.099 1.00 60.03 191 ILE A N 1
ATOM 1490 C CA . ILE A 1 191 ? 24.248 -8.263 -48.742 1.00 60.03 191 ILE A CA 1
ATOM 1491 C C . ILE A 1 191 ? 25.030 -9.578 -48.813 1.00 60.03 191 ILE A C 1
ATOM 1493 O O . ILE A 1 191 ? 24.483 -10.669 -48.656 1.00 60.03 191 ILE A O 1
ATOM 1497 N N . LYS A 1 192 ? 26.338 -9.499 -49.060 1.00 54.59 192 LYS A N 1
ATOM 1498 C CA . LYS A 1 192 ? 27.255 -10.606 -48.797 1.00 54.59 192 LYS A CA 1
ATOM 1499 C C . LYS A 1 192 ? 27.407 -10.712 -47.288 1.00 54.59 192 LYS A C 1
ATOM 1501 O O . LYS A 1 192 ? 28.300 -10.118 -46.693 1.00 54.59 192 LYS A O 1
ATOM 1506 N N . THR A 1 193 ? 26.495 -11.470 -46.691 1.00 51.28 193 THR A N 1
ATOM 1507 C CA . THR A 1 193 ? 26.610 -12.087 -45.372 1.00 51.28 193 THR A CA 1
ATOM 1508 C C . THR A 1 193 ? 28.031 -12.595 -45.153 1.00 51.28 193 THR A C 1
ATOM 1510 O O . THR A 1 193 ? 28.450 -13.599 -45.727 1.00 51.28 193 THR A O 1
ATOM 1513 N N . THR A 1 194 ? 28.788 -11.887 -44.322 1.00 45.72 194 THR A N 1
ATOM 1514 C CA . THR A 1 194 ? 30.035 -12.382 -43.751 1.00 45.72 194 THR A CA 1
ATOM 1515 C C . THR A 1 194 ? 29.698 -13.422 -42.683 1.00 45.72 194 THR A C 1
ATOM 1517 O O . THR A 1 194 ? 29.487 -13.077 -41.521 1.00 45.72 194 THR A O 1
ATOM 1520 N N . GLU A 1 195 ? 29.666 -14.696 -43.079 1.00 51.31 195 GLU A N 1
ATOM 1521 C CA . GLU A 1 195 ? 29.804 -15.873 -42.204 1.00 51.31 195 GLU A CA 1
ATOM 1522 C C . GLU A 1 195 ? 31.208 -15.909 -41.557 1.00 51.31 195 GLU A C 1
ATOM 1524 O O . GLU A 1 195 ? 32.015 -16.792 -41.830 1.00 51.31 195 GLU A O 1
ATOM 1529 N N . ALA A 1 196 ? 31.568 -14.908 -40.748 1.00 48.19 196 ALA A N 1
ATOM 1530 C CA . ALA A 1 196 ? 32.930 -14.793 -40.210 1.00 48.19 196 ALA A CA 1
ATOM 1531 C C . ALA A 1 196 ? 33.013 -14.586 -38.690 1.00 48.19 196 ALA A C 1
ATOM 1533 O O . ALA A 1 196 ? 34.072 -14.219 -38.190 1.00 48.19 196 ALA A O 1
ATOM 1534 N N . ILE A 1 197 ? 31.933 -14.818 -37.934 1.00 47.75 197 ILE A N 1
ATOM 1535 C CA . ILE A 1 197 ? 31.969 -14.750 -36.458 1.00 47.75 197 ILE A CA 1
ATOM 1536 C C . ILE A 1 197 ? 31.164 -15.902 -35.829 1.00 47.75 197 ILE A C 1
ATOM 1538 O O . ILE A 1 197 ? 30.436 -15.715 -34.861 1.00 47.75 197 ILE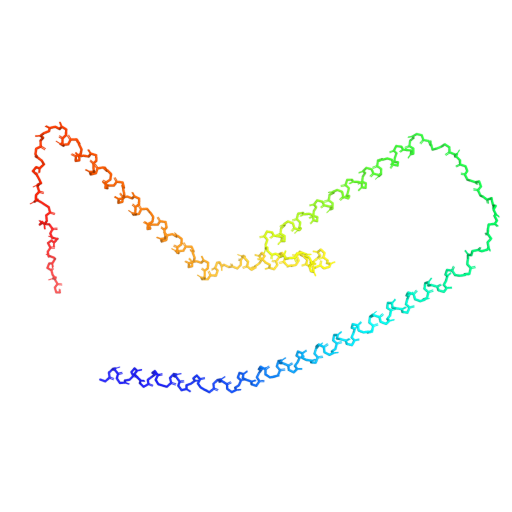 A O 1
ATOM 1542 N N . GLU A 1 198 ? 31.284 -17.114 -36.380 1.00 45.53 198 GLU A N 1
ATOM 1543 C CA . GLU A 1 198 ? 30.844 -18.347 -35.697 1.00 45.53 198 GLU A CA 1
ATOM 1544 C C . GLU A 1 198 ? 32.024 -19.157 -35.114 1.00 45.53 198 GLU A C 1
ATOM 1546 O O . GLU A 1 198 ? 31.822 -20.169 -34.452 1.00 45.53 198 GLU A O 1
ATOM 1551 N N . GLU A 1 199 ? 33.269 -18.689 -35.261 1.00 46.03 199 GLU A N 1
ATOM 1552 C CA . GLU A 1 199 ? 34.457 -19.379 -34.738 1.00 46.03 199 GLU A CA 1
ATOM 1553 C C . GLU A 1 199 ? 35.275 -18.471 -33.806 1.00 46.03 199 GLU A C 1
ATOM 1555 O O . GLU A 1 199 ? 36.394 -18.055 -34.087 1.00 46.03 199 GLU A O 1
ATOM 1560 N N . ALA A 1 200 ? 34.693 -18.133 -32.657 1.00 43.34 200 ALA A N 1
ATOM 1561 C CA . ALA A 1 200 ? 35.446 -17.626 -31.511 1.00 43.34 200 ALA A CA 1
ATOM 1562 C C . ALA A 1 200 ? 34.922 -18.275 -30.225 1.00 43.34 200 ALA A C 1
ATOM 1564 O O . ALA A 1 200 ? 34.478 -17.620 -29.284 1.00 43.34 200 ALA A O 1
ATOM 1565 N N . THR A 1 201 ? 34.963 -19.607 -30.194 1.00 46.88 201 THR A N 1
ATOM 1566 C CA . THR A 1 201 ? 34.947 -20.362 -28.940 1.00 46.88 201 THR A CA 1
ATOM 1567 C C . THR A 1 201 ? 36.144 -19.926 -28.084 1.00 46.88 201 THR A C 1
ATOM 1569 O O . THR A 1 201 ? 37.266 -19.917 -28.600 1.00 46.88 201 THR A O 1
ATOM 1572 N N . PRO A 1 202 ? 35.961 -19.567 -26.800 1.00 45.69 202 PRO A N 1
ATOM 1573 C CA . PRO A 1 202 ? 37.071 -19.178 -25.945 1.00 45.69 202 PRO A CA 1
ATOM 1574 C C . PRO A 1 202 ? 38.027 -20.355 -25.740 1.00 45.69 202 PRO A C 1
ATOM 1576 O O . PRO A 1 202 ? 37.629 -21.480 -25.433 1.00 45.69 202 PRO A O 1
ATOM 1579 N N . VAL A 1 203 ? 39.303 -20.041 -25.943 1.00 46.97 203 VAL A N 1
ATOM 1580 C CA . VAL A 1 203 ? 40.477 -20.884 -25.744 1.00 46.97 203 VAL A CA 1
ATOM 1581 C C . VAL A 1 203 ? 40.434 -21.561 -24.372 1.00 46.97 203 VAL A C 1
ATOM 1583 O O . VAL A 1 203 ? 40.235 -20.926 -23.341 1.00 46.97 203 VAL A O 1
ATOM 1586 N N . VAL A 1 204 ? 40.643 -22.873 -24.405 1.00 53.44 204 VAL A N 1
ATOM 1587 C CA . VAL A 1 204 ? 40.811 -23.790 -23.277 1.00 53.44 204 VAL A CA 1
ATOM 1588 C C . VAL A 1 204 ? 41.886 -23.273 -22.308 1.00 53.44 204 VAL A C 1
ATOM 1590 O O . VAL A 1 204 ? 43.043 -23.117 -22.698 1.00 53.44 204 VAL A O 1
ATOM 1593 N N . GLU A 1 205 ? 41.536 -23.064 -21.036 1.00 55.16 205 GLU A N 1
ATOM 1594 C CA . GLU A 1 205 ? 42.522 -22.944 -19.953 1.00 55.16 205 GLU A CA 1
ATOM 1595 C C . GLU A 1 205 ? 43.125 -24.328 -19.646 1.00 55.16 205 GLU A C 1
ATOM 1597 O O . GLU A 1 205 ? 42.372 -25.276 -19.391 1.00 55.16 205 GLU A O 1
ATOM 1602 N N . PRO A 1 206 ? 44.461 -24.499 -19.624 1.00 57.62 206 PRO A N 1
ATOM 1603 C CA . PRO A 1 206 ? 45.051 -25.707 -19.082 1.00 57.62 206 PRO A CA 1
ATOM 1604 C C . PRO A 1 206 ? 45.043 -25.644 -17.551 1.00 57.62 206 PRO A C 1
ATOM 1606 O O . PRO A 1 206 ? 45.648 -24.772 -16.928 1.00 57.62 206 PRO A O 1
ATOM 1609 N N . VAL A 1 207 ? 44.376 -26.635 -16.966 1.00 47.16 207 VAL A N 1
ATOM 1610 C CA . VAL A 1 207 ? 44.496 -27.062 -15.570 1.00 47.16 207 VAL A CA 1
ATOM 1611 C C . VAL A 1 207 ? 45.978 -27.148 -15.181 1.00 47.16 207 VAL A C 1
ATOM 1613 O O . VAL A 1 207 ? 46.712 -27.964 -15.742 1.00 47.16 207 VAL A O 1
ATOM 1616 N N . GLN A 1 208 ? 46.411 -26.349 -14.202 1.00 52.97 208 GLN A N 1
ATOM 1617 C CA . GLN A 1 208 ? 47.584 -26.690 -13.396 1.00 52.97 208 GLN A CA 1
ATOM 1618 C C . GLN A 1 208 ? 47.133 -27.477 -12.166 1.00 52.97 208 GLN A C 1
ATOM 1620 O O . GLN A 1 208 ? 46.137 -27.137 -11.526 1.00 52.97 208 GLN A O 1
ATOM 1625 N N . GLN A 1 209 ? 47.854 -28.575 -11.944 1.00 48.28 209 GLN A N 1
ATOM 1626 C CA . GLN A 1 209 ? 47.718 -29.537 -10.852 1.00 48.28 209 GLN A CA 1
ATOM 1627 C C . GLN A 1 209 ? 48.047 -28.929 -9.490 1.00 48.28 209 GLN A C 1
ATOM 1629 O O . GLN A 1 209 ? 48.916 -28.030 -9.442 1.00 48.28 209 GLN A O 1
#

pLDDT: mean 71.83, std 16.22, range [29.53, 97.19]

Solvent-accessible surface area (backbone atoms only — not comparable to full-atom values): 12610 Å² total; per-residue (Å²): 112,75,68,61,55,52,53,51,53,51,52,54,57,55,59,59,54,69,72,52,54,66,62,52,52,54,53,51,54,53,50,51,54,52,49,55,52,50,50,56,50,51,54,50,53,51,52,52,50,54,52,49,55,51,52,54,54,52,53,58,60,61,62,68,73,76,79,84,82,80,83,87,85,88,82,91,76,77,93,68,83,71,52,76,65,59,54,51,52,52,49,50,51,51,51,51,49,51,53,51,50,54,48,52,53,51,50,53,50,48,53,52,49,53,25,49,78,70,69,44,76,68,89,81,54,94,43,71,69,58,50,53,51,51,43,51,51,52,49,52,58,69,65,42,76,73,50,71,67,56,50,50,49,51,53,50,50,54,52,48,53,51,50,53,48,52,53,50,50,54,57,46,50,57,47,52,53,51,51,53,51,49,52,35,64,73,64,74,48,81,83,75,77,76,91,76,80,87,83,76,77,81,80,82,81,81,85,80,134

Radius of gyration: 40.41 Å; Cα contacts (8 Å, |Δi|>4): 29; chains: 1; bounding box: 102×94×86 Å

Organism: NCBI:txid2663009

Foldseek 3Di:
DVVVVVVVVVVVVVVVVVVVVVVVVVVVVVVVVVVVVVVVVVVVVVVVVVVVVVVVVVVVVVVVPPPPDDDDDDDDDDPDDDDPVNVVVVVVVVVVVVVVVVVVVVVLVVLVVLLVVLVHDPPVPPDSVVSVVVSVVSVVVVVPPQDVVNVVVVVVVVVVVVVVVVVVVVVVVVVVVVVVVVVCVVVVPPPPPPPPPPPDDDDDDDDDD

Secondary structure (DSSP, 8-state):
-HHHHHHHHHHHHHHHHTTSHHHHHHHHHHHHHHHHHHHHHHHHHHHHHHHHHHHHHHHHHHHTTSS-S--------------HHHHHHHHHHHHHHHHHHHHHHHHHHHHHHHHHHTT--TTS---HHHHHHHHHHHHHHHHS---HHHHHHHHHHHHHHHHHHHHHHHHHHHHHHHHHHHHHHHTT--------SS--PPPPPP---

Sequence (209 aa):
MKKFLKTILFLCALSSIAYAEDDAMAILNKKRAEIEKAEKAKAKLAKEAEEKARKEAEEQAKSQVVEVVEAPAEAVVATESLNPQDEQEAMEILDGMRKKIKKEDAETLKLQQEAKELGISTSEVSSLAEIEAMIKAKKAEKAKPKTEAEKLEATRKEALEKLDFYERVVRSVAREEAEVAGYYQIMDEDIKTTEAIEEATPVVEPVQQ

Mean predicted aligned error: 23.28 Å